Protein AF-A0A940A122-F1 (afdb_monomer_lite)

Sequence (366 aa):
YGTLDAKGAEKNFSSLGIELGDEITVEGPRSTYNGTVELVNVTVLKITKSLIKVVTENPTIGKDGGEFVVKAAYKGNGAMVSIPEEYDWINMVKMEYKAGVPTKIETNPCDTAVITFKADANTAGARTGMVTISSASGKNNSAVNVTVNQAGSIQEISCADFNAQADGDALYKVTGIVTELYTSDKQGKSFYIRDYTGKMLVYRAEGFLDVAKVGDVVTITGKHGSYKGNPQMTSGTCEVEKSITAVSLQEFMEKPDDTKTFFLISGKICQPTEEEAANNMKWDLTTYGNFVLEDAEGTRLYIYGVYIGWGTTDKKQFGKIGEVHYGDETKNVKEGDNITMIAYKTSYKGLIEGVGYYMSHRSPEE

Secondary structure (DSSP, 8-state):
--EE-TT--BT-GGGGT--TT-EEEEE--EEEETTEEEE-SEEEEEEE--SEEE-SPPPEE-TT-EEEEEEEEE-SS--EEE--GGGTTEEEEEEEEE-----SS-SSPPEEEEEEEEEPP--SS-EEEEEEEEEEETTEEEEEEEEEEE--PPEE--HHHHHTSPSSS-EEEEEEEEEEE-TT-TTS--EEEE-SS-EEEE-S-BTHHHH--TT-EEEEEEEEEEETTEEEEEEEEEEEEE--EE--HHHHHTSPP-TT--EEEEEEEEPPPHHHHHTTPPPBTTTT-EEEEE-TT--EEEEEEEESSTT----TTGGGHHHHHHS-GGGS--TT-EEEEEEEEEEETTEEEEEEEEEEEE-TT-

Foldseek 3Di:
DDEADPVLDPPPVVNVVDDPQKDWDKDADWDADPNDIDGPHIYTPDTHDAQKDWPDAFAEAELQWFKDKTKMWGDAPDKDKDFPPVQVQKAWPDKDKAADDADPVRRHGTIMIITMMTGHHAQWFKDKGKMKMKGDHDPDITIDIGIHTYGYDAAEDEQVVLQVDDFDRGKYKYKFAFQAFDVVPPVSQKTWGHFLQEIAIEDRAPCDVVAADHGFIKIKIATWDDDPNGIYGPNIHIDTPGHEAEDEPVVQLPDDADQVHKHKYKAFWAADDPVVVVVVQDDDQQFFPWTWGAHPVGDTATARGERLTHPDPGRGCQQCVCCRYPVGSVPRDDGGKIFIWIWGWDDDPNHIYTYTYGRDIGHPVD

Structure (mmCIF, N/CA/C/O backbone):
data_AF-A0A940A122-F1
#
_entry.id   AF-A0A940A122-F1
#
loop_
_atom_site.group_PDB
_atom_site.id
_atom_site.type_symbol
_atom_site.label_atom_id
_atom_site.label_alt_id
_atom_site.label_comp_id
_atom_site.label_asym_id
_atom_site.label_entity_id
_atom_site.label_seq_id
_atom_site.pdbx_PDB_ins_code
_atom_site.Cartn_x
_atom_site.Cartn_y
_atom_site.Cartn_z
_atom_site.occupancy
_atom_site.B_iso_or_equiv
_atom_site.auth_seq_id
_atom_site.auth_comp_id
_atom_site.auth_asym_id
_atom_site.auth_atom_id
_atom_site.pdbx_PDB_model_num
ATOM 1 N N . TYR A 1 1 ? 11.371 25.180 -35.948 1.00 54.88 1 TYR A N 1
ATOM 2 C CA . TYR A 1 1 ? 12.700 25.745 -35.686 1.00 54.88 1 TYR A CA 1
ATOM 3 C C . TYR A 1 1 ? 13.631 24.560 -35.585 1.00 54.88 1 TYR A C 1
ATOM 5 O O . TYR A 1 1 ? 13.384 23.701 -34.753 1.00 54.88 1 TYR A O 1
ATOM 13 N N . GLY A 1 2 ? 14.512 24.368 -36.561 1.00 72.94 2 GLY A N 1
ATOM 14 C CA . GLY A 1 2 ? 15.194 23.083 -36.731 1.00 72.94 2 GLY A CA 1
ATOM 15 C C . GLY A 1 2 ? 16.331 23.154 -37.738 1.00 72.94 2 GLY A C 1
ATOM 16 O O . GLY A 1 2 ? 16.741 24.246 -38.126 1.00 72.94 2 GLY A O 1
ATOM 17 N N . THR A 1 3 ? 16.835 21.989 -38.138 1.00 79.50 3 THR A N 1
ATOM 18 C CA . THR A 1 3 ? 17.921 21.862 -39.113 1.00 79.50 3 THR A CA 1
ATOM 19 C C . THR A 1 3 ? 17.509 22.378 -40.492 1.00 79.50 3 THR A C 1
ATOM 21 O O . THR A 1 3 ? 16.386 22.126 -40.942 1.00 79.50 3 THR A O 1
ATOM 24 N N . LEU A 1 4 ? 18.428 23.057 -41.168 1.00 85.88 4 LEU A N 1
ATOM 25 C CA . LEU A 1 4 ? 18.353 23.393 -42.583 1.00 85.88 4 LEU A CA 1
ATOM 26 C C . LEU A 1 4 ? 18.745 22.171 -43.417 1.00 85.88 4 LEU A C 1
ATOM 28 O O . LEU A 1 4 ? 19.661 21.434 -43.048 1.00 85.88 4 LEU A O 1
ATOM 32 N N . ASP A 1 5 ? 18.061 21.958 -44.540 1.00 82.06 5 ASP A N 1
ATOM 33 C CA . ASP A 1 5 ? 18.524 21.003 -45.547 1.00 82.06 5 ASP A CA 1
ATOM 34 C C . ASP A 1 5 ? 19.645 21.585 -46.426 1.00 82.06 5 ASP A C 1
ATOM 36 O O . ASP A 1 5 ? 20.022 22.752 -46.312 1.00 82.06 5 ASP A O 1
ATOM 40 N N . ALA A 1 6 ? 20.174 20.774 -47.347 1.00 78.88 6 ALA A N 1
ATOM 41 C CA . ALA A 1 6 ? 21.246 21.185 -48.257 1.00 78.88 6 ALA A CA 1
ATOM 42 C C . ALA A 1 6 ? 20.886 22.384 -49.166 1.00 78.88 6 ALA A C 1
ATOM 44 O O . ALA A 1 6 ? 21.775 22.965 -49.785 1.00 78.88 6 ALA A O 1
ATOM 45 N N . LYS A 1 7 ? 19.601 22.751 -49.275 1.00 83.94 7 LYS A N 1
ATOM 46 C CA . LYS A 1 7 ? 19.103 23.906 -50.040 1.00 83.94 7 LYS A CA 1
ATOM 47 C C . LYS A 1 7 ? 18.723 25.086 -49.138 1.00 83.94 7 LYS A C 1
ATOM 49 O O . LYS A 1 7 ? 18.196 26.077 -49.638 1.00 83.94 7 LYS A O 1
ATOM 54 N N . GLY A 1 8 ? 18.981 24.990 -47.833 1.00 81.81 8 GLY A N 1
ATOM 55 C CA . GLY A 1 8 ? 18.632 26.013 -46.852 1.00 81.81 8 GLY A CA 1
ATOM 56 C C . GLY A 1 8 ? 17.146 26.045 -46.496 1.00 81.81 8 GLY A C 1
ATOM 57 O O . GLY A 1 8 ? 16.697 27.021 -45.900 1.00 81.81 8 GLY A O 1
ATOM 58 N N . ALA A 1 9 ? 16.365 25.023 -46.860 1.00 84.69 9 ALA A N 1
ATOM 59 C CA . ALA A 1 9 ? 14.959 24.978 -46.492 1.00 84.69 9 ALA A CA 1
ATOM 60 C C . ALA A 1 9 ? 14.787 24.478 -45.052 1.00 84.69 9 ALA A C 1
ATOM 62 O O . ALA A 1 9 ? 15.448 23.544 -44.589 1.00 84.69 9 ALA A O 1
ATOM 63 N N . GLU A 1 10 ? 13.881 25.133 -44.332 1.00 87.00 10 GLU A N 1
ATOM 64 C CA . GLU A 1 10 ? 13.576 24.822 -42.941 1.00 87.00 10 GLU A CA 1
ATOM 65 C C . GLU A 1 10 ? 12.649 23.601 -42.822 1.00 87.00 10 GLU A C 1
ATOM 67 O O . GLU A 1 10 ? 11.840 23.325 -43.706 1.00 87.00 10 GLU A O 1
ATOM 72 N N . LYS A 1 11 ? 12.702 22.914 -41.670 1.00 77.38 11 LYS A N 1
ATOM 73 C CA . LYS A 1 11 ? 11.796 21.803 -41.290 1.00 77.38 11 LYS A CA 1
ATOM 74 C C . LYS A 1 11 ? 11.905 20.539 -42.165 1.00 77.38 11 LYS A C 1
ATOM 76 O O . LYS A 1 11 ? 11.034 19.679 -42.091 1.00 77.38 11 LYS A O 1
ATOM 81 N N . ASN A 1 12 ? 13.004 20.367 -42.900 1.00 79.62 12 ASN A N 1
ATOM 82 C CA . ASN A 1 12 ? 13.229 19.232 -43.804 1.00 79.62 12 ASN A CA 1
ATOM 83 C C . ASN A 1 12 ? 14.207 18.183 -43.239 1.00 79.62 12 ASN A C 1
ATOM 85 O O . ASN A 1 12 ? 15.076 17.682 -43.951 1.00 79.62 12 ASN A O 1
ATOM 89 N N . PHE A 1 13 ? 14.071 17.819 -41.961 1.00 80.12 13 PHE A N 1
ATOM 90 C CA . PHE A 1 13 ? 14.999 16.910 -41.265 1.00 80.12 13 PHE A CA 1
ATOM 91 C C . PHE A 1 13 ? 15.161 15.544 -41.961 1.00 80.12 13 PHE A C 1
ATOM 93 O O . PHE A 1 13 ? 16.267 15.021 -42.061 1.00 80.12 13 PHE A O 1
ATOM 100 N N . SER A 1 14 ? 14.078 14.988 -42.513 1.00 81.94 14 SER A N 1
ATOM 101 C CA . SER A 1 14 ? 14.098 13.703 -43.228 1.00 81.94 14 SER A CA 1
ATOM 102 C C . SER A 1 14 ? 14.989 13.706 -44.475 1.00 81.94 14 SER A C 1
ATOM 104 O O . SER A 1 14 ? 15.497 12.657 -44.861 1.00 81.94 14 SER A O 1
ATOM 106 N N . SER A 1 15 ? 15.221 14.873 -45.087 1.00 84.75 15 SER A N 1
ATOM 107 C CA . SER A 1 15 ? 16.082 14.995 -46.271 1.00 84.75 15 SER A CA 1
ATOM 108 C C . SER A 1 15 ? 17.575 14.839 -45.964 1.00 84.75 15 SER A C 1
ATOM 110 O O . SER A 1 15 ? 18.360 14.569 -46.869 1.00 84.75 15 SER A O 1
ATOM 112 N N . LEU A 1 16 ? 17.967 14.976 -44.692 1.00 85.50 16 LEU A N 1
ATOM 113 C CA . LEU A 1 16 ? 19.359 14.889 -44.248 1.00 85.50 16 LEU A CA 1
ATOM 114 C C . LEU A 1 16 ? 19.853 13.444 -44.122 1.00 85.50 16 LEU A C 1
ATOM 116 O O . LEU A 1 16 ? 21.047 13.219 -43.941 1.00 85.50 16 LEU A O 1
ATOM 120 N N . GLY A 1 17 ? 18.944 12.464 -44.188 1.00 85.81 17 GLY A N 1
ATOM 121 C CA . GLY A 1 17 ? 19.283 11.050 -44.050 1.00 85.81 17 GLY A CA 1
ATOM 122 C C . GLY A 1 17 ? 19.897 10.698 -42.693 1.00 85.81 17 GLY A C 1
ATOM 123 O O . GLY A 1 17 ? 20.611 9.704 -42.611 1.00 85.81 17 GLY A O 1
ATOM 124 N N . ILE A 1 18 ? 19.667 11.510 -41.655 1.00 86.81 18 ILE A N 1
ATOM 125 C CA . ILE A 1 18 ? 20.100 11.247 -40.277 1.00 86.81 18 ILE A CA 1
ATOM 126 C C . ILE A 1 18 ? 19.212 10.149 -39.693 1.00 86.81 18 ILE A C 1
ATOM 128 O O . ILE A 1 18 ? 17.985 10.217 -39.780 1.00 86.81 18 ILE A O 1
ATOM 132 N N . GLU A 1 19 ? 19.832 9.154 -39.074 1.00 84.75 19 GLU A N 1
ATOM 133 C CA . GLU A 1 19 ? 19.154 8.072 -38.368 1.00 84.75 19 GLU A CA 1
ATOM 134 C C . GLU A 1 19 ? 19.483 8.091 -36.871 1.00 84.75 19 GLU A C 1
ATOM 136 O O . GLU A 1 19 ? 20.462 8.694 -36.432 1.00 84.75 19 GLU A O 1
ATOM 141 N N . LEU A 1 20 ? 18.657 7.411 -36.069 1.00 79.12 20 LEU A N 1
ATOM 142 C CA . LEU A 1 20 ? 18.944 7.204 -34.649 1.00 79.12 20 LEU A CA 1
ATOM 143 C C . LEU A 1 20 ? 20.305 6.515 -34.474 1.00 79.12 20 LEU A C 1
ATOM 145 O O . LEU A 1 20 ? 20.551 5.461 -35.060 1.00 79.12 20 LEU A O 1
ATOM 149 N N . GLY A 1 21 ? 21.156 7.111 -33.637 1.00 78.06 21 GLY A N 1
ATOM 150 C CA . GLY A 1 21 ? 22.521 6.655 -33.366 1.00 78.06 21 GLY A CA 1
ATOM 151 C C . GLY A 1 21 ? 23.605 7.361 -34.187 1.00 78.06 21 GLY A C 1
ATOM 152 O O . GLY A 1 21 ? 24.779 7.196 -33.866 1.00 78.06 21 GLY A O 1
ATOM 153 N N . ASP A 1 22 ? 23.252 8.143 -35.214 1.00 87.06 22 ASP A N 1
ATOM 154 C CA . ASP A 1 22 ? 24.230 8.950 -35.951 1.00 87.06 22 ASP A CA 1
ATOM 155 C C . ASP A 1 22 ? 24.779 10.082 -35.065 1.00 87.06 22 ASP A C 1
ATOM 157 O O . ASP A 1 22 ? 24.032 10.770 -34.366 1.00 87.06 22 ASP A O 1
ATOM 161 N N . GLU A 1 23 ? 26.088 10.321 -35.134 1.00 87.38 23 GLU A N 1
ATOM 162 C CA . GLU A 1 23 ? 26.716 11.482 -34.504 1.00 87.38 23 GLU A CA 1
ATOM 163 C C . GLU A 1 23 ? 26.733 12.636 -35.506 1.00 87.38 23 GLU A C 1
ATOM 165 O O . GLU A 1 23 ? 27.294 12.518 -36.601 1.00 87.38 23 GLU A O 1
ATOM 170 N N . ILE A 1 24 ? 26.128 13.765 -35.134 1.00 89.12 24 ILE A N 1
ATOM 171 C CA . ILE A 1 24 ? 26.059 14.945 -35.994 1.00 89.12 24 ILE A CA 1
ATOM 172 C C . ILE A 1 24 ? 26.824 16.119 -35.392 1.00 89.12 24 ILE A C 1
ATOM 174 O O . ILE A 1 24 ? 26.702 16.433 -34.210 1.00 89.12 24 ILE A O 1
ATOM 178 N N . THR A 1 25 ? 27.602 16.800 -36.227 1.00 90.94 25 THR A N 1
ATOM 179 C CA . THR A 1 25 ? 28.174 18.109 -35.906 1.00 90.94 25 THR A CA 1
ATOM 180 C C . THR A 1 25 ? 27.305 19.170 -36.547 1.00 90.94 25 THR A C 1
ATOM 182 O O . THR A 1 25 ? 26.998 19.090 -37.739 1.00 90.94 25 THR A O 1
ATOM 185 N N . VAL A 1 26 ? 26.914 20.161 -35.759 1.00 91.00 26 VAL A N 1
ATOM 186 C CA . VAL A 1 26 ? 25.977 21.189 -36.184 1.00 91.00 26 VAL A CA 1
ATOM 187 C C . VAL A 1 26 ? 26.466 22.581 -35.811 1.00 91.00 26 VAL A C 1
ATOM 189 O O . VAL A 1 26 ? 27.164 22.747 -34.813 1.00 91.00 26 VAL A O 1
ATOM 192 N N . GLU A 1 27 ? 26.068 23.581 -36.588 1.00 90.81 27 GLU A N 1
ATOM 193 C CA . GLU A 1 27 ? 26.286 24.992 -36.274 1.00 90.81 27 GLU A CA 1
ATOM 194 C C . GLU A 1 27 ? 25.019 25.802 -36.537 1.00 90.81 27 GLU A C 1
ATOM 196 O O . GLU A 1 27 ? 24.221 25.480 -37.416 1.00 90.81 27 GLU A O 1
ATOM 201 N N . GLY A 1 28 ? 24.813 26.868 -35.775 1.00 90.62 28 GLY A N 1
ATOM 202 C CA . GLY A 1 28 ? 23.687 27.759 -36.004 1.00 90.62 28 GLY A CA 1
ATOM 203 C C . GLY A 1 28 ? 23.659 28.926 -35.024 1.00 90.62 28 GLY A C 1
ATOM 204 O O . GLY A 1 28 ? 24.377 28.917 -34.020 1.00 90.62 28 GLY A O 1
ATOM 205 N N . PRO A 1 29 ? 22.834 29.946 -35.299 1.00 90.69 29 PRO A N 1
ATOM 206 C CA . PRO A 1 29 ? 22.574 31.023 -34.357 1.00 90.69 29 PRO A CA 1
ATOM 207 C C . PRO A 1 29 ? 22.057 30.497 -33.012 1.00 90.69 29 PRO A C 1
ATOM 209 O O . PRO A 1 29 ? 21.098 29.725 -32.950 1.00 90.69 29 PRO A O 1
ATOM 212 N N . ARG A 1 30 ? 22.674 30.961 -31.922 1.00 91.31 30 ARG A N 1
ATOM 213 C CA . ARG A 1 30 ? 22.208 30.719 -30.553 1.00 91.31 30 ARG A CA 1
ATOM 214 C C . ARG A 1 30 ? 20.986 31.585 -30.247 1.00 91.31 30 ARG A C 1
ATOM 216 O O . ARG A 1 30 ? 21.008 32.788 -30.491 1.00 91.31 30 ARG A O 1
ATOM 223 N N . SER A 1 31 ? 19.971 30.986 -29.636 1.00 89.81 31 SER A N 1
ATOM 224 C CA . SER A 1 31 ? 18.772 31.650 -29.119 1.00 89.81 31 SER A CA 1
ATOM 225 C C . SER A 1 31 ? 18.482 31.181 -27.685 1.00 89.81 31 SER A C 1
ATOM 227 O O . SER A 1 31 ? 19.087 30.223 -27.194 1.00 89.81 31 SER A O 1
ATOM 229 N N . THR A 1 32 ? 17.574 31.877 -27.001 1.00 92.19 32 THR A N 1
ATOM 230 C CA . THR A 1 32 ? 17.068 31.494 -25.679 1.00 92.19 32 THR A CA 1
ATOM 231 C C . THR A 1 32 ? 15.549 31.617 -25.677 1.00 92.19 32 THR A C 1
ATOM 233 O O . THR A 1 32 ? 15.022 32.718 -25.834 1.00 92.19 32 THR A O 1
ATOM 236 N N . TYR A 1 33 ? 14.848 30.511 -25.437 1.00 84.50 33 TYR A N 1
ATOM 237 C CA . TYR A 1 33 ? 13.390 30.469 -25.346 1.00 84.50 33 TYR A CA 1
ATOM 238 C C . TYR A 1 33 ? 12.968 29.926 -23.979 1.00 84.50 33 TYR A C 1
ATOM 240 O O . TYR A 1 33 ? 13.385 28.841 -23.578 1.00 84.50 33 TYR A O 1
ATOM 248 N N . ASN A 1 34 ? 12.180 30.704 -23.225 1.00 88.56 34 ASN A N 1
ATOM 249 C CA . ASN A 1 34 ? 11.732 30.368 -21.863 1.00 88.56 34 ASN A CA 1
ATOM 250 C C . ASN A 1 34 ? 12.863 29.870 -20.934 1.00 88.56 34 ASN A C 1
ATOM 252 O O . ASN A 1 34 ? 12.694 28.919 -20.178 1.00 88.56 34 ASN A O 1
ATOM 256 N N . GLY A 1 35 ? 14.042 30.496 -21.017 1.00 90.75 35 GLY A N 1
ATOM 257 C CA . GLY A 1 35 ? 15.213 30.138 -20.205 1.00 90.75 35 GLY A CA 1
ATOM 258 C C . GLY A 1 35 ? 16.014 28.928 -20.702 1.00 90.75 35 GLY A C 1
ATOM 259 O O . GLY A 1 35 ? 17.084 28.662 -20.162 1.00 90.75 35 GLY A O 1
ATOM 260 N N . THR A 1 36 ? 15.561 28.233 -21.750 1.00 90.00 36 THR A N 1
ATOM 261 C CA . THR A 1 36 ? 16.309 27.143 -22.392 1.00 90.00 36 THR A CA 1
ATOM 262 C C . THR A 1 36 ? 17.148 27.689 -23.543 1.00 90.00 36 THR A C 1
ATOM 264 O O . THR A 1 36 ? 16.649 28.431 -24.388 1.00 90.00 36 THR A O 1
ATOM 267 N N . VAL A 1 37 ? 18.434 27.334 -23.572 1.00 89.50 37 VAL A N 1
ATOM 268 C CA . VAL A 1 37 ? 19.345 27.666 -24.676 1.00 89.50 37 VAL A CA 1
ATOM 269 C C . VAL A 1 37 ? 19.090 26.713 -25.838 1.00 89.50 37 VAL A C 1
ATOM 271 O O . VAL A 1 37 ? 19.095 25.500 -25.653 1.00 89.50 37 VAL A O 1
ATOM 274 N N . GLU A 1 38 ? 18.925 27.258 -27.037 1.00 90.25 38 GLU A N 1
ATOM 275 C CA . GLU A 1 38 ? 18.663 26.498 -28.261 1.00 90.25 38 GLU A CA 1
ATOM 276 C C . GLU A 1 38 ? 19.507 27.024 -29.437 1.00 90.25 38 GLU A C 1
ATOM 278 O O . GLU A 1 38 ? 20.029 28.142 -29.398 1.00 90.25 38 GLU A O 1
ATOM 283 N N . LEU A 1 39 ? 19.641 26.219 -30.495 1.00 89.12 39 LEU A N 1
ATOM 284 C CA . LEU A 1 39 ? 20.167 26.659 -31.789 1.00 89.12 39 LEU A CA 1
ATOM 285 C C . LEU A 1 39 ? 19.013 26.712 -32.799 1.00 89.12 39 LEU A C 1
ATOM 287 O O . LEU A 1 39 ? 18.242 25.757 -32.909 1.00 89.12 39 LEU A O 1
ATOM 291 N N . VAL A 1 40 ? 18.893 27.809 -33.547 1.00 88.38 40 VAL A N 1
ATOM 292 C CA . VAL A 1 40 ? 17.851 27.985 -34.577 1.00 88.38 40 VAL A CA 1
ATOM 293 C C . VAL A 1 40 ? 18.445 27.851 -35.972 1.00 88.38 40 VAL A C 1
ATOM 295 O O . VAL A 1 40 ? 19.593 28.221 -36.175 1.00 88.38 40 VAL A O 1
ATOM 298 N N . ASN A 1 41 ? 17.667 27.340 -36.933 1.00 87.56 41 ASN A N 1
ATOM 299 C CA . ASN A 1 41 ? 18.056 27.232 -38.348 1.00 87.56 41 ASN A CA 1
ATOM 300 C C . ASN A 1 41 ? 19.457 26.635 -38.530 1.00 87.56 41 ASN A C 1
ATOM 302 O O . ASN A 1 41 ? 20.369 27.245 -39.081 1.00 87.56 41 ASN A O 1
ATOM 306 N N . VAL A 1 42 ? 19.608 25.433 -37.990 1.00 89.50 42 VAL A N 1
ATOM 307 C CA . VAL A 1 42 ? 20.895 24.781 -37.777 1.00 89.50 42 VAL A CA 1
ATOM 308 C C . VAL A 1 42 ? 21.413 24.139 -39.060 1.00 89.50 42 VAL A C 1
ATOM 310 O O . VAL A 1 42 ? 20.730 23.309 -39.652 1.00 89.50 42 VAL A O 1
ATOM 313 N N . THR A 1 43 ? 22.643 24.442 -39.453 1.00 89.88 43 THR A N 1
ATOM 314 C CA . THR A 1 43 ? 23.346 23.739 -40.530 1.00 89.88 43 THR A CA 1
ATOM 315 C C . THR A 1 43 ? 23.990 22.469 -39.979 1.00 89.88 43 THR A C 1
ATOM 317 O O . THR A 1 43 ? 24.708 22.505 -38.978 1.00 89.88 43 THR A O 1
ATOM 320 N N . VAL A 1 44 ? 23.765 21.331 -40.642 1.00 89.62 44 VAL A N 1
ATOM 321 C CA . VAL A 1 44 ? 24.467 20.079 -40.328 1.00 89.62 44 VAL A CA 1
ATOM 322 C C . VAL A 1 44 ? 25.783 20.041 -41.096 1.00 89.62 44 VAL A C 1
ATOM 324 O O . VAL A 1 44 ? 25.796 19.955 -42.320 1.00 89.62 44 VAL A O 1
ATOM 327 N N . LEU A 1 45 ? 26.893 20.109 -40.365 1.00 90.00 45 LEU A N 1
ATOM 328 C CA . LEU A 1 45 ? 28.245 20.157 -40.923 1.00 90.00 45 LEU A CA 1
ATOM 329 C C . LEU A 1 45 ? 28.798 18.771 -41.240 1.00 90.00 45 LEU A C 1
ATOM 331 O O . LEU A 1 45 ? 29.537 18.589 -42.206 1.00 90.00 45 LEU A O 1
ATOM 335 N N . LYS A 1 46 ? 28.473 17.790 -40.397 1.00 90.94 46 LYS A N 1
ATOM 336 C CA . LYS A 1 46 ? 28.986 16.428 -40.512 1.00 90.94 46 LYS A CA 1
ATOM 337 C C . LYS A 1 46 ? 27.969 15.449 -39.957 1.00 90.94 46 LYS A C 1
ATOM 339 O O . LYS A 1 46 ? 27.410 15.688 -38.892 1.00 90.94 46 LYS A O 1
ATOM 344 N N . ILE A 1 47 ? 27.793 14.337 -40.662 1.00 89.81 47 ILE A N 1
ATOM 345 C CA . ILE A 1 47 ? 27.055 13.170 -40.184 1.00 89.81 47 ILE A CA 1
ATOM 346 C C . ILE A 1 47 ? 28.041 12.006 -40.167 1.00 89.81 47 ILE A C 1
ATOM 348 O O . ILE A 1 47 ? 28.548 11.595 -41.213 1.00 89.81 47 ILE A O 1
ATOM 352 N N . THR A 1 48 ? 28.331 11.486 -38.982 1.00 89.94 48 THR A N 1
ATOM 353 C CA . THR A 1 48 ? 29.066 10.236 -38.801 1.00 89.94 48 THR A CA 1
ATOM 354 C C . THR A 1 48 ? 28.040 9.135 -38.571 1.00 89.94 48 THR A C 1
ATOM 356 O O . THR A 1 48 ? 27.341 9.133 -37.559 1.00 89.94 48 THR A O 1
ATOM 359 N N . LYS A 1 49 ? 27.929 8.215 -39.535 1.00 88.44 49 LYS A N 1
ATOM 360 C CA . LYS A 1 49 ? 26.948 7.131 -39.474 1.00 88.44 49 LYS A CA 1
ATOM 361 C C . LYS A 1 49 ? 27.215 6.185 -38.311 1.00 88.44 49 LYS A C 1
ATOM 363 O O . LYS A 1 49 ? 28.360 5.770 -38.120 1.00 88.44 49 LYS A O 1
ATOM 368 N N . SER A 1 50 ? 26.151 5.805 -37.604 1.00 91.38 50 SER A N 1
ATOM 369 C CA . SER A 1 50 ? 26.243 4.789 -36.560 1.00 91.38 50 SER A CA 1
ATOM 370 C C . SER A 1 50 ? 26.766 3.475 -37.128 1.00 91.38 50 SER A C 1
ATOM 372 O O . SER A 1 50 ? 26.318 2.999 -38.175 1.00 91.38 50 SER A O 1
ATOM 374 N N . LEU A 1 51 ? 27.686 2.852 -36.401 1.00 94.75 51 LEU A N 1
ATOM 375 C CA . LEU A 1 51 ? 28.148 1.501 -36.697 1.00 94.75 51 LEU A CA 1
ATOM 376 C C . LEU A 1 51 ? 27.226 0.421 -36.136 1.00 94.75 51 LEU A C 1
ATOM 378 O O . LEU A 1 51 ? 27.445 -0.746 -36.455 1.00 94.75 51 LEU A O 1
ATOM 382 N N . ILE A 1 52 ? 26.236 0.778 -35.311 1.00 94.88 52 ILE A N 1
ATOM 383 C CA . ILE A 1 52 ? 25.332 -0.179 -34.673 1.00 94.88 52 ILE A CA 1
ATOM 384 C C . ILE A 1 52 ? 23.903 0.348 -34.542 1.00 94.88 52 ILE A C 1
ATOM 386 O O . ILE A 1 52 ? 23.665 1.525 -34.271 1.00 94.88 52 ILE A O 1
ATOM 390 N N . LYS A 1 53 ? 22.934 -0.549 -34.710 1.00 93.44 53 LYS A N 1
ATOM 391 C CA . LYS A 1 53 ? 21.509 -0.267 -34.554 1.00 93.44 53 LYS A CA 1
ATOM 392 C C . LYS A 1 53 ? 20.810 -1.483 -33.970 1.00 93.44 53 LYS A C 1
ATOM 394 O O . LYS A 1 53 ? 20.905 -2.576 -34.524 1.00 93.44 53 LYS A O 1
ATOM 399 N N . VAL A 1 54 ? 20.091 -1.303 -32.868 1.00 93.75 54 VAL A N 1
ATOM 400 C CA . VAL A 1 54 ? 19.219 -2.354 -32.328 1.00 93.75 54 VAL A CA 1
ATOM 401 C C . VAL A 1 54 ? 17.995 -2.481 -33.232 1.00 93.75 54 VAL A C 1
ATOM 403 O O . VAL A 1 54 ? 17.381 -1.484 -33.605 1.00 93.75 54 VAL A O 1
ATOM 406 N N . VAL A 1 55 ? 17.675 -3.715 -33.618 1.00 93.62 55 VAL A N 1
ATOM 407 C CA . VAL A 1 55 ? 16.563 -4.050 -34.527 1.00 93.62 55 VAL A CA 1
ATOM 408 C C . VAL A 1 55 ? 15.474 -4.877 -33.835 1.00 93.62 55 VAL A C 1
ATOM 410 O O . VAL A 1 55 ? 14.594 -5.430 -34.490 1.00 93.62 55 VAL A O 1
ATOM 413 N N . THR A 1 56 ? 15.540 -4.979 -32.508 1.00 92.06 56 THR A N 1
ATOM 414 C CA . THR A 1 56 ? 14.509 -5.558 -31.638 1.00 92.06 56 THR A CA 1
ATOM 415 C C . THR A 1 56 ? 13.887 -4.476 -30.769 1.00 92.06 56 THR A C 1
ATOM 417 O O . THR A 1 56 ? 14.564 -3.525 -30.388 1.00 92.06 56 THR A O 1
ATOM 420 N N . GLU A 1 57 ? 12.615 -4.635 -30.418 1.00 93.75 57 GLU A N 1
ATOM 421 C CA . GLU A 1 57 ? 11.989 -3.797 -29.395 1.00 93.75 57 GLU A CA 1
ATOM 422 C C . GLU A 1 57 ? 12.623 -4.037 -28.017 1.00 93.75 57 GLU A C 1
ATOM 424 O O . GLU A 1 57 ? 13.276 -5.059 -27.781 1.00 93.75 57 GLU A O 1
ATOM 429 N N . ASN A 1 58 ? 12.424 -3.083 -27.107 1.00 94.56 58 ASN A N 1
ATOM 430 C CA . ASN A 1 58 ? 12.864 -3.214 -25.723 1.00 94.56 58 ASN A CA 1
ATOM 431 C C . ASN A 1 58 ? 12.177 -4.426 -25.062 1.00 94.56 58 ASN A C 1
ATOM 433 O O . ASN A 1 58 ? 10.944 -4.500 -25.065 1.00 94.56 58 ASN A O 1
ATOM 437 N N . PRO A 1 59 ? 12.935 -5.382 -24.495 1.00 96.31 59 PRO A N 1
ATOM 438 C CA . PRO A 1 59 ? 12.359 -6.585 -23.909 1.00 96.31 59 PRO A CA 1
ATOM 439 C C . PRO A 1 59 ? 11.521 -6.278 -22.662 1.00 96.31 59 PRO A C 1
ATOM 441 O O . PRO A 1 59 ? 11.885 -5.447 -21.827 1.00 96.31 59 PRO A O 1
ATOM 444 N N . THR A 1 60 ? 10.410 -7.007 -22.529 1.00 96.19 60 THR A N 1
ATOM 445 C CA . THR A 1 60 ? 9.569 -7.054 -21.326 1.00 96.19 60 THR A CA 1
ATOM 446 C C . THR A 1 60 ? 9.532 -8.487 -20.809 1.00 96.19 60 THR A C 1
ATOM 448 O O . THR A 1 60 ? 9.140 -9.398 -21.537 1.00 96.19 60 THR A O 1
ATOM 451 N N . ILE A 1 61 ? 9.966 -8.689 -19.569 1.00 96.31 61 ILE A N 1
ATOM 452 C CA . ILE A 1 61 ? 10.194 -10.003 -18.964 1.00 96.31 61 ILE A CA 1
ATOM 453 C C . ILE A 1 61 ? 9.217 -10.201 -17.802 1.00 96.31 61 ILE A C 1
ATOM 455 O O . ILE A 1 61 ? 8.936 -9.273 -17.041 1.00 96.31 61 ILE A O 1
ATOM 459 N N . GLY A 1 62 ? 8.692 -11.417 -17.654 1.00 93.75 62 GLY A N 1
ATOM 460 C CA . GLY A 1 62 ? 7.867 -11.781 -16.504 1.00 93.75 62 GLY A CA 1
ATOM 461 C C . GLY A 1 62 ? 8.657 -11.807 -15.189 1.00 93.75 62 GLY A C 1
ATOM 462 O O . GLY A 1 62 ? 9.890 -11.852 -15.176 1.00 93.75 62 GLY A O 1
ATOM 463 N N . LYS A 1 63 ? 7.933 -11.840 -14.064 1.00 92.75 63 LYS A N 1
ATOM 464 C CA . LYS A 1 63 ? 8.537 -11.900 -12.722 1.00 92.75 63 LYS A CA 1
ATOM 465 C C . LYS A 1 63 ? 9.437 -13.118 -12.517 1.00 92.75 63 LYS A C 1
ATOM 467 O O . LYS A 1 63 ? 10.394 -13.049 -11.763 1.00 92.75 63 LYS A O 1
ATOM 472 N N . ASP A 1 64 ? 9.173 -14.222 -13.210 1.00 95.06 64 ASP A N 1
ATOM 473 C CA . ASP A 1 64 ? 9.959 -15.452 -13.061 1.00 95.06 64 ASP A CA 1
ATOM 474 C C . ASP A 1 64 ? 11.313 -15.377 -13.797 1.00 95.06 64 ASP A C 1
ATOM 476 O O . ASP A 1 64 ? 12.137 -16.282 -13.680 1.00 95.06 64 ASP A O 1
ATOM 480 N N . GLY A 1 65 ? 11.571 -14.280 -14.521 1.00 96.00 65 GLY A N 1
ATOM 481 C CA . GLY A 1 65 ? 12.784 -14.095 -15.308 1.00 96.00 65 GLY A CA 1
ATOM 482 C C . GLY A 1 65 ? 12.792 -14.969 -16.559 1.00 96.00 65 GLY A C 1
ATOM 483 O O . GLY A 1 65 ? 11.744 -15.291 -17.122 1.00 96.00 65 GLY A O 1
ATOM 484 N N . GLY A 1 66 ? 13.991 -15.329 -17.008 1.00 97.75 66 GLY A N 1
ATOM 485 C CA . GLY A 1 66 ? 14.203 -16.190 -18.169 1.00 97.75 66 GLY A CA 1
ATOM 486 C C . GLY A 1 66 ? 15.086 -15.563 -19.241 1.00 97.75 66 GLY A C 1
ATOM 487 O O . GLY A 1 66 ? 15.620 -14.462 -19.084 1.00 97.75 66 GLY A O 1
ATOM 488 N N . GLU A 1 67 ? 15.273 -16.306 -20.328 1.00 98.12 67 GLU A N 1
ATOM 489 C CA . GLU A 1 67 ? 16.078 -15.856 -21.460 1.00 98.12 67 GLU A CA 1
ATOM 490 C C . GLU A 1 67 ? 15.307 -14.893 -22.366 1.00 98.12 67 GLU A C 1
ATOM 492 O O . GLU A 1 67 ? 14.115 -15.066 -22.626 1.00 98.12 67 GLU A O 1
ATOM 497 N N . PHE A 1 68 ? 16.011 -13.896 -22.893 1.00 98.06 68 PHE A N 1
ATOM 498 C CA . PHE A 1 68 ? 15.501 -12.971 -23.899 1.00 98.06 68 PHE A CA 1
ATOM 499 C C . PHE A 1 68 ? 16.579 -12.654 -24.936 1.00 98.06 68 PHE A C 1
ATOM 501 O O . PHE A 1 68 ? 17.777 -12.775 -24.676 1.00 98.06 68 PHE A O 1
ATOM 508 N N . VAL A 1 69 ? 16.159 -12.261 -26.140 1.00 97.94 69 VAL A N 1
ATOM 509 C CA . VAL A 1 69 ? 17.066 -12.053 -27.277 1.00 97.94 69 VAL A CA 1
ATOM 510 C C . VAL A 1 69 ? 17.000 -10.614 -27.760 1.00 97.94 69 VAL A C 1
ATOM 512 O O . VAL A 1 69 ? 15.927 -10.109 -28.082 1.00 97.94 69 VAL A O 1
ATOM 515 N N . VAL A 1 70 ? 18.169 -9.995 -27.900 1.00 98.06 70 VAL A N 1
ATOM 516 C CA . VAL A 1 70 ? 18.346 -8.692 -28.545 1.00 98.06 70 VAL A CA 1
ATOM 517 C C . VAL A 1 70 ? 19.107 -8.893 -29.849 1.00 98.06 70 VAL A C 1
ATOM 519 O O . VAL A 1 70 ? 20.087 -9.639 -29.900 1.00 98.06 70 VAL A O 1
ATOM 522 N N . LYS A 1 71 ? 18.668 -8.227 -30.919 1.00 97.56 71 LYS A N 1
ATOM 523 C CA . LYS A 1 71 ? 19.381 -8.240 -32.203 1.00 97.56 71 LYS A CA 1
ATOM 524 C C . LYS A 1 71 ? 19.900 -6.849 -32.513 1.00 97.56 71 LYS A C 1
ATOM 526 O O . LYS A 1 71 ? 19.145 -5.880 -32.458 1.00 97.56 71 LYS A O 1
ATOM 531 N N . ALA A 1 72 ? 21.167 -6.768 -32.894 1.00 96.38 72 ALA A N 1
ATOM 532 C CA . ALA A 1 72 ? 21.795 -5.530 -33.324 1.00 96.38 72 ALA A CA 1
ATOM 533 C C . ALA A 1 72 ? 22.427 -5.714 -34.705 1.00 96.38 72 ALA A C 1
ATOM 535 O O . ALA A 1 72 ? 23.253 -6.603 -34.903 1.00 96.38 72 ALA A O 1
ATOM 536 N N . ALA A 1 73 ? 22.032 -4.873 -35.656 1.00 95.50 73 ALA A N 1
ATOM 537 C CA . ALA A 1 73 ? 22.703 -4.749 -36.940 1.00 95.50 73 ALA A CA 1
ATOM 538 C C . ALA A 1 73 ? 23.960 -3.889 -36.762 1.00 95.50 73 ALA A C 1
ATOM 540 O O . ALA A 1 73 ? 23.884 -2.835 -36.128 1.00 95.50 73 ALA A O 1
ATOM 541 N N . TYR A 1 74 ? 25.098 -4.311 -37.313 1.00 95.31 74 TYR A N 1
ATOM 542 C CA . TYR A 1 74 ? 26.355 -3.575 -37.195 1.00 95.31 74 TYR A CA 1
ATOM 543 C C . TYR A 1 74 ? 27.176 -3.570 -38.494 1.00 95.31 74 TYR A C 1
ATOM 545 O O . TYR A 1 74 ? 27.042 -4.453 -39.341 1.00 95.31 74 TYR A O 1
ATOM 553 N N . LYS A 1 75 ? 28.031 -2.548 -38.650 1.00 92.94 75 LYS A N 1
ATOM 554 C CA . LYS A 1 75 ? 29.010 -2.407 -39.753 1.00 92.94 75 LYS A CA 1
ATOM 555 C C . LYS A 1 75 ? 30.466 -2.310 -39.279 1.00 92.94 75 LYS A C 1
ATOM 557 O O . LYS A 1 75 ? 31.366 -2.147 -40.101 1.00 92.94 75 LYS A O 1
ATOM 562 N N . GLY A 1 76 ? 30.705 -2.345 -37.966 1.00 91.94 76 GLY A N 1
ATOM 563 C CA . GLY A 1 76 ? 32.052 -2.418 -37.402 1.00 91.94 76 GLY A CA 1
ATOM 564 C C . GLY A 1 76 ? 32.606 -3.842 -37.323 1.00 91.94 76 GLY A C 1
ATOM 565 O O . GLY A 1 76 ? 32.036 -4.787 -37.860 1.00 91.94 76 GLY A O 1
ATOM 566 N N . ASN A 1 77 ? 33.722 -4.004 -36.617 1.00 92.88 77 ASN A N 1
ATOM 567 C CA . ASN A 1 77 ? 34.417 -5.276 -36.420 1.00 92.88 77 ASN A CA 1
ATOM 568 C C . ASN A 1 77 ? 33.783 -6.083 -35.271 1.00 92.88 77 ASN A C 1
ATOM 570 O O . ASN A 1 77 ? 34.439 -6.374 -34.272 1.00 92.88 77 ASN A O 1
ATOM 574 N N . GLY A 1 78 ? 32.495 -6.407 -35.399 1.00 93.50 78 GLY A N 1
ATOM 575 C CA . GLY A 1 78 ? 31.717 -7.127 -34.386 1.00 93.50 78 GLY A CA 1
ATOM 576 C C . GLY A 1 78 ? 30.921 -6.216 -33.449 1.00 93.50 78 GLY A C 1
ATOM 577 O O . GLY A 1 78 ? 30.830 -5.000 -33.654 1.00 93.50 78 GLY A O 1
ATOM 578 N N . ALA A 1 79 ? 30.336 -6.829 -32.419 1.00 95.94 79 ALA A N 1
ATOM 579 C CA . ALA A 1 79 ? 29.561 -6.155 -31.386 1.00 95.94 79 ALA A CA 1
ATOM 580 C C . ALA A 1 79 ? 30.137 -6.459 -29.996 1.00 95.94 79 ALA A C 1
ATOM 582 O O . ALA A 1 79 ? 30.614 -7.561 -29.733 1.00 95.94 79 ALA A O 1
ATOM 583 N N . MET A 1 80 ? 30.078 -5.482 -29.096 1.00 96.31 80 MET A N 1
ATOM 584 C CA . MET A 1 80 ? 30.437 -5.645 -27.690 1.00 96.31 80 MET A CA 1
ATOM 585 C C . MET A 1 80 ? 29.238 -5.316 -26.814 1.00 96.31 80 MET A C 1
ATOM 587 O O . MET A 1 80 ? 28.444 -4.439 -27.144 1.00 96.31 80 MET A O 1
ATOM 591 N N . VAL A 1 81 ? 29.115 -6.032 -25.702 1.00 97.69 81 VAL A N 1
ATOM 592 C CA . VAL A 1 81 ? 28.057 -5.842 -24.710 1.00 97.69 81 VAL A CA 1
ATOM 593 C C . VAL A 1 81 ? 28.691 -5.322 -23.432 1.00 97.69 81 VAL A C 1
ATOM 595 O O . VAL A 1 81 ? 29.705 -5.852 -22.984 1.00 97.69 81 VAL A O 1
ATOM 598 N N . SER A 1 82 ? 28.072 -4.301 -22.854 1.00 97.25 82 SER A N 1
ATOM 599 C CA . SER A 1 82 ? 28.388 -3.783 -21.530 1.00 97.25 82 SER A CA 1
ATOM 600 C C . SER A 1 82 ? 27.108 -3.739 -20.705 1.00 97.25 82 SER A C 1
ATOM 602 O O . SER A 1 82 ? 26.093 -3.208 -21.163 1.00 97.25 82 SER A O 1
ATOM 604 N N . ILE A 1 83 ? 27.156 -4.310 -19.506 1.00 97.50 83 ILE A N 1
ATOM 605 C CA . ILE A 1 83 ? 26.064 -4.292 -18.533 1.00 97.50 83 ILE A CA 1
ATOM 606 C C . ILE A 1 83 ? 26.618 -3.573 -17.299 1.00 97.50 83 ILE A C 1
ATOM 608 O O . ILE A 1 83 ? 27.586 -4.068 -16.719 1.00 97.50 83 ILE A O 1
ATOM 612 N N . PRO A 1 84 ? 26.087 -2.393 -16.946 1.00 96.38 84 PRO A N 1
ATOM 613 C CA . PRO A 1 84 ? 26.435 -1.719 -15.698 1.00 96.38 84 PRO A CA 1
ATOM 614 C C . PRO A 1 84 ? 26.229 -2.622 -14.469 1.00 96.38 84 PRO A C 1
ATOM 616 O O . PRO A 1 84 ? 25.308 -3.440 -14.455 1.00 96.38 84 PRO A O 1
ATOM 619 N N . GLU A 1 85 ? 27.087 -2.487 -13.451 1.00 94.69 85 GLU A N 1
ATOM 620 C CA . GLU A 1 85 ? 27.090 -3.361 -12.262 1.00 94.69 85 GLU A CA 1
ATOM 621 C C . GLU A 1 85 ? 25.763 -3.316 -11.489 1.00 94.69 85 GLU A C 1
ATOM 623 O O . GLU A 1 85 ? 25.369 -4.310 -10.886 1.00 94.69 85 GLU A O 1
ATOM 628 N N . GLU A 1 86 ? 25.028 -2.202 -11.548 1.00 94.81 86 GLU A N 1
ATOM 629 C CA . GLU A 1 86 ? 23.711 -2.057 -10.921 1.00 94.81 86 GLU A CA 1
ATOM 630 C C . GLU A 1 86 ? 22.604 -2.919 -11.562 1.00 94.81 86 GLU A C 1
ATOM 632 O O . GLU A 1 86 ? 21.507 -3.030 -11.009 1.00 94.81 86 GLU A O 1
ATOM 637 N N . TYR A 1 87 ? 22.867 -3.530 -12.723 1.00 96.50 87 TYR A N 1
ATOM 638 C CA . TYR A 1 87 ? 21.953 -4.445 -13.414 1.00 96.50 87 TYR A CA 1
ATOM 639 C C . TYR A 1 87 ? 22.470 -5.890 -13.394 1.00 96.50 87 TYR A C 1
ATOM 641 O O . TYR A 1 87 ? 22.313 -6.620 -14.373 1.00 96.50 87 TYR A O 1
ATOM 649 N N . ASP A 1 88 ? 23.061 -6.306 -12.270 1.00 96.12 88 ASP A N 1
ATOM 650 C CA . ASP A 1 88 ? 23.579 -7.659 -12.000 1.00 96.12 88 ASP A CA 1
ATOM 651 C C . ASP A 1 88 ? 22.572 -8.802 -12.249 1.00 96.12 88 ASP A C 1
ATOM 653 O O . ASP A 1 88 ? 22.952 -9.934 -12.553 1.00 96.12 88 ASP A O 1
ATOM 657 N N . TRP A 1 89 ? 21.277 -8.491 -12.198 1.00 97.00 89 TRP A N 1
ATOM 658 C CA . TRP A 1 89 ? 20.179 -9.394 -12.532 1.00 97.00 89 TRP A CA 1
ATOM 659 C C . TRP A 1 89 ? 20.030 -9.688 -14.032 1.00 97.00 89 TRP A C 1
ATOM 661 O O . TRP A 1 89 ? 19.218 -10.541 -14.397 1.00 97.00 89 TRP A O 1
ATOM 671 N N . ILE A 1 90 ? 20.774 -8.999 -14.906 1.00 98.44 90 ILE A N 1
ATOM 672 C CA . ILE A 1 90 ? 20.851 -9.260 -16.348 1.00 98.44 90 ILE A CA 1
ATOM 673 C C . ILE A 1 90 ? 22.228 -9.833 -16.677 1.00 98.44 90 ILE A C 1
ATOM 675 O O . ILE A 1 90 ? 23.254 -9.195 -16.473 1.00 98.44 90 ILE A O 1
ATOM 679 N N . ASN A 1 91 ? 22.252 -11.010 -17.298 1.00 97.56 91 ASN A N 1
ATOM 680 C CA . ASN A 1 91 ? 23.486 -11.694 -17.667 1.00 97.56 91 ASN A CA 1
ATOM 681 C C . ASN A 1 91 ? 23.495 -12.036 -19.157 1.00 97.56 91 ASN A C 1
ATOM 683 O O . ASN A 1 91 ? 22.504 -12.530 -19.695 1.00 97.56 91 ASN A O 1
ATOM 687 N N . MET A 1 92 ? 24.616 -11.804 -19.846 1.00 97.56 92 MET A N 1
ATOM 688 C CA . MET A 1 92 ? 24.780 -12.276 -21.224 1.00 97.56 92 MET A CA 1
ATOM 689 C C . MET A 1 92 ? 25.070 -13.780 -21.217 1.00 97.56 92 MET A C 1
ATOM 691 O O . MET A 1 92 ? 26.055 -14.225 -20.636 1.00 97.56 92 MET A O 1
ATOM 695 N N . VAL A 1 93 ? 24.231 -14.559 -21.899 1.00 98.00 93 VAL A N 1
ATOM 696 C CA . VAL A 1 93 ? 24.388 -16.015 -22.030 1.00 98.00 93 VAL A CA 1
ATOM 697 C C . VAL A 1 93 ? 25.290 -16.346 -23.211 1.00 98.00 93 VAL A C 1
ATOM 699 O O . VAL A 1 93 ? 26.255 -17.095 -23.079 1.00 98.00 93 VAL A O 1
ATOM 702 N N . LYS A 1 94 ? 24.974 -15.795 -24.388 1.00 97.69 94 LYS A N 1
ATOM 703 C CA . LYS A 1 94 ? 25.744 -16.025 -25.617 1.00 97.69 94 LYS A CA 1
ATOM 704 C C . LYS A 1 94 ? 25.533 -14.920 -26.645 1.00 97.69 94 LYS A C 1
ATOM 706 O O . LYS A 1 94 ? 24.527 -14.212 -26.621 1.00 97.69 94 LYS A O 1
ATOM 711 N N . MET A 1 95 ? 26.458 -14.836 -27.597 1.00 97.88 95 MET A N 1
ATOM 712 C CA . MET A 1 95 ? 26.376 -13.952 -28.756 1.00 97.88 95 MET A CA 1
ATOM 713 C C . MET A 1 95 ? 26.730 -14.725 -30.027 1.00 97.88 95 MET A C 1
ATOM 715 O O . MET A 1 95 ? 27.762 -15.388 -30.091 1.00 97.88 95 MET A O 1
ATOM 719 N N . GLU A 1 96 ? 25.867 -14.631 -31.035 1.00 97.62 96 GLU A N 1
ATOM 720 C CA . GLU A 1 96 ? 26.021 -15.290 -32.331 1.00 97.62 96 GLU A CA 1
ATOM 721 C C . GLU A 1 96 ? 26.029 -14.249 -33.451 1.00 97.62 96 GLU A C 1
ATOM 723 O O . GLU A 1 96 ? 25.235 -13.309 -33.445 1.00 97.62 96 GLU A O 1
ATOM 728 N N . TYR A 1 97 ? 26.900 -14.435 -34.438 1.00 96.75 97 TYR A N 1
ATOM 729 C CA . TYR A 1 97 ? 27.046 -13.517 -35.563 1.00 96.75 97 TYR A CA 1
ATOM 730 C C . TYR A 1 97 ? 26.438 -14.103 -36.831 1.00 96.75 97 TYR A C 1
ATOM 732 O O . TYR A 1 97 ? 26.672 -15.263 -37.174 1.00 96.75 97 TYR A O 1
ATOM 740 N N . LYS A 1 98 ? 25.662 -13.288 -37.543 1.00 95.81 98 LYS A N 1
ATOM 741 C CA . LYS A 1 98 ? 25.093 -13.620 -38.849 1.00 95.81 98 LYS A CA 1
ATOM 742 C C . LYS A 1 98 ? 25.593 -12.619 -39.872 1.00 95.81 98 LYS A C 1
ATOM 744 O O . LYS A 1 98 ? 25.290 -11.433 -39.758 1.00 95.81 98 LYS A O 1
ATOM 749 N N . ALA A 1 99 ? 26.332 -13.119 -40.856 1.00 94.00 99 ALA A N 1
ATOM 750 C CA . ALA A 1 99 ? 26.816 -12.298 -41.951 1.00 94.00 99 ALA A CA 1
ATOM 751 C C . ALA A 1 99 ? 25.640 -11.759 -42.774 1.00 94.00 99 ALA A C 1
ATOM 753 O O . ALA A 1 99 ? 24.705 -12.504 -43.095 1.00 94.00 99 ALA A O 1
ATOM 754 N N . GLY A 1 100 ? 25.698 -10.481 -43.132 1.00 90.19 100 GLY A N 1
ATOM 755 C CA . GLY A 1 100 ? 24.814 -9.923 -44.145 1.00 90.19 100 GLY A CA 1
ATOM 756 C C . GLY A 1 100 ? 25.099 -10.578 -45.499 1.00 90.19 100 GLY A C 1
ATOM 757 O O . GLY A 1 100 ? 26.249 -10.848 -45.842 1.00 90.19 100 GLY A O 1
ATOM 758 N N . VAL A 1 101 ? 24.058 -10.854 -46.286 1.00 90.44 101 VAL A N 1
ATOM 759 C CA . VAL A 1 101 ? 24.209 -11.475 -47.612 1.00 90.44 101 VAL A CA 1
ATOM 760 C C . VAL A 1 101 ? 24.157 -10.387 -48.685 1.00 90.44 101 VAL A C 1
ATOM 762 O O . VAL A 1 101 ? 23.097 -9.782 -48.858 1.00 90.44 101 VAL A O 1
ATOM 765 N N . PRO A 1 102 ? 25.260 -10.113 -49.410 1.00 90.38 102 PRO A N 1
ATOM 766 C CA . PRO A 1 102 ? 25.263 -9.100 -50.456 1.00 90.38 102 PRO A CA 1
ATOM 767 C C . PRO A 1 102 ? 24.240 -9.398 -51.552 1.00 90.38 102 PRO A C 1
ATOM 769 O O . PRO A 1 102 ? 24.077 -10.537 -51.994 1.00 90.38 102 PRO A O 1
ATOM 772 N N . THR A 1 103 ? 23.587 -8.353 -52.046 1.00 89.56 103 THR A N 1
ATOM 773 C CA . THR A 1 103 ? 22.684 -8.411 -53.198 1.00 89.56 103 THR A CA 1
ATOM 774 C C . THR A 1 103 ? 23.151 -7.449 -54.288 1.00 89.56 103 THR A C 1
ATOM 776 O O . THR A 1 103 ? 24.066 -6.651 -54.094 1.00 89.56 103 THR A O 1
ATOM 779 N N . LYS A 1 104 ? 22.499 -7.484 -55.458 1.00 85.62 104 LYS A N 1
ATOM 780 C CA . LYS A 1 104 ? 22.762 -6.512 -56.536 1.00 85.62 104 LYS A CA 1
ATOM 781 C C . LYS A 1 104 ? 22.402 -5.068 -56.151 1.00 85.62 104 LYS A C 1
ATOM 783 O O . LYS A 1 104 ? 22.870 -4.150 -56.812 1.00 85.62 104 LYS A O 1
ATOM 788 N N . ILE A 1 105 ? 21.554 -4.882 -55.136 1.00 82.19 105 ILE A N 1
ATOM 789 C CA . ILE A 1 105 ? 21.070 -3.572 -54.673 1.00 82.19 105 ILE A CA 1
ATOM 790 C C . ILE A 1 105 ? 21.859 -3.115 -53.437 1.00 82.19 105 ILE A C 1
ATOM 792 O O . ILE A 1 105 ? 22.198 -1.942 -53.325 1.00 82.19 105 ILE A O 1
ATOM 796 N N . GLU A 1 106 ? 22.204 -4.042 -52.541 1.00 82.25 106 GLU A N 1
ATOM 797 C CA . GLU A 1 106 ? 22.985 -3.785 -51.330 1.00 82.25 106 GLU A CA 1
ATOM 798 C C . GLU A 1 106 ? 24.235 -4.669 -51.321 1.00 82.25 106 GLU A C 1
ATOM 800 O O . GLU A 1 106 ? 24.208 -5.826 -50.908 1.00 82.25 106 GLU A O 1
ATOM 805 N N . THR A 1 107 ? 25.349 -4.126 -51.810 1.00 81.88 107 THR A N 1
ATOM 806 C CA . THR A 1 107 ? 26.610 -4.869 -51.958 1.00 81.88 107 THR A CA 1
ATOM 807 C C . THR A 1 107 ? 27.401 -5.000 -50.655 1.00 81.88 107 THR A C 1
ATOM 809 O O . THR A 1 107 ? 28.330 -5.798 -50.594 1.00 81.88 107 THR A O 1
ATOM 812 N N . ASN A 1 108 ? 27.058 -4.216 -49.628 1.00 82.25 108 ASN A N 1
ATOM 813 C CA . ASN A 1 108 ? 27.686 -4.246 -48.305 1.00 82.25 108 ASN A CA 1
ATOM 814 C C . ASN A 1 108 ? 26.621 -4.122 -47.192 1.00 82.25 108 ASN A C 1
ATOM 816 O O . ASN A 1 108 ? 26.472 -3.039 -46.599 1.00 82.25 108 ASN A O 1
ATOM 820 N N . PRO A 1 109 ? 25.828 -5.187 -46.976 1.00 88.94 109 PRO A N 1
ATOM 821 C CA . PRO A 1 109 ? 24.804 -5.217 -45.938 1.00 88.94 109 PRO A CA 1
ATOM 822 C C . PRO A 1 109 ? 25.418 -5.219 -44.538 1.00 88.94 109 PRO A C 1
ATOM 824 O O . PRO A 1 109 ? 26.576 -5.585 -44.352 1.00 88.94 109 PRO A O 1
ATOM 827 N N . CYS A 1 110 ? 24.633 -4.813 -43.541 1.00 90.19 110 CYS A N 1
ATOM 828 C CA . CYS A 1 110 ? 25.028 -4.974 -42.143 1.00 90.19 110 CYS A CA 1
ATOM 829 C C . CYS A 1 110 ? 25.088 -6.459 -41.764 1.00 90.19 110 CYS A C 1
ATOM 831 O O . CYS A 1 110 ? 24.198 -7.234 -42.127 1.00 90.19 110 CYS A O 1
ATOM 833 N N . ASP A 1 111 ? 26.060 -6.817 -40.934 1.00 95.75 111 ASP A N 1
ATOM 834 C CA . ASP A 1 111 ? 26.010 -8.062 -40.176 1.00 95.75 111 ASP A CA 1
ATOM 835 C C . ASP A 1 111 ? 25.037 -7.912 -39.000 1.00 95.75 111 ASP A C 1
ATOM 837 O O . ASP A 1 111 ? 24.653 -6.805 -38.613 1.00 95.75 111 ASP A O 1
ATOM 841 N N . THR A 1 112 ? 24.612 -9.029 -38.414 1.00 96.94 112 THR A N 1
ATOM 842 C CA . THR A 1 112 ? 23.723 -9.044 -37.247 1.00 96.94 112 THR A CA 1
ATOM 843 C C . THR A 1 112 ? 24.350 -9.810 -36.093 1.00 96.94 112 THR A C 1
ATOM 845 O O . THR A 1 112 ? 24.677 -10.988 -36.231 1.00 96.94 112 THR A O 1
ATOM 848 N N . ALA A 1 113 ? 24.444 -9.169 -34.931 1.00 97.81 113 ALA A N 1
ATOM 849 C CA . ALA A 1 113 ? 24.686 -9.832 -33.658 1.00 97.81 113 ALA A CA 1
ATOM 850 C C . ALA A 1 113 ? 23.340 -10.260 -33.055 1.00 97.81 113 ALA A C 1
ATOM 852 O O . ALA A 1 113 ? 22.432 -9.443 -32.891 1.00 97.81 113 ALA A O 1
ATOM 853 N N . VAL A 1 114 ? 23.205 -11.546 -32.741 1.00 98.12 114 VAL A N 1
ATOM 854 C CA . VAL A 1 114 ? 22.072 -12.133 -32.019 1.00 98.12 114 VAL A CA 1
ATOM 855 C C . VAL A 1 114 ? 22.552 -12.455 -30.612 1.00 98.12 114 VAL A C 1
ATOM 857 O O . VAL A 1 114 ? 23.355 -13.365 -30.416 1.00 98.12 114 VAL A O 1
ATOM 860 N N . ILE A 1 115 ? 22.091 -11.678 -29.639 1.00 98.38 115 ILE A N 1
ATOM 861 C CA . ILE A 1 115 ? 22.598 -11.709 -28.270 1.00 98.38 115 ILE A CA 1
ATOM 862 C C . ILE A 1 115 ? 21.507 -12.284 -27.380 1.00 98.38 115 ILE A C 1
ATOM 864 O O . ILE A 1 115 ? 20.401 -11.748 -27.324 1.00 98.38 115 ILE A O 1
ATOM 868 N N . THR A 1 116 ? 21.807 -13.395 -26.715 1.00 98.44 116 THR A N 1
ATOM 869 C CA . THR A 1 116 ? 20.915 -14.011 -25.729 1.00 98.44 116 THR A CA 1
ATOM 870 C C . THR A 1 116 ? 21.341 -13.556 -24.347 1.00 98.44 116 THR A C 1
ATOM 872 O O . THR A 1 116 ? 22.490 -13.756 -23.949 1.00 98.44 116 THR A O 1
ATOM 875 N N . PHE A 1 117 ? 20.407 -12.957 -23.627 1.00 98.62 117 PHE A N 1
ATOM 876 C CA . PHE A 1 117 ? 20.536 -12.581 -22.231 1.00 98.62 117 PHE A CA 1
ATOM 877 C C . PHE A 1 117 ? 19.644 -13.469 -21.375 1.00 98.62 117 PHE A C 1
ATOM 879 O O . PHE A 1 117 ? 18.707 -14.088 -21.876 1.00 98.62 117 PHE A O 1
ATOM 886 N N . LYS A 1 118 ? 19.905 -13.480 -20.075 1.00 98.31 118 LYS A N 1
ATOM 887 C CA . LYS A 1 118 ? 19.039 -14.052 -19.055 1.00 98.31 118 LYS A CA 1
ATOM 888 C C . LYS A 1 118 ? 18.792 -13.003 -17.984 1.00 98.31 118 LYS A C 1
ATOM 890 O O . LYS A 1 118 ? 19.744 -12.395 -17.501 1.00 98.31 118 LYS A O 1
ATOM 895 N N . ALA A 1 119 ? 17.528 -12.818 -17.626 1.00 98.25 119 ALA A N 1
ATOM 896 C CA . ALA A 1 119 ? 17.143 -12.090 -16.428 1.00 98.25 119 ALA A CA 1
ATOM 897 C C . ALA A 1 119 ? 16.842 -13.075 -15.297 1.00 98.25 119 ALA A C 1
ATOM 899 O O . ALA A 1 119 ? 16.143 -14.073 -15.508 1.00 98.25 119 ALA A O 1
ATOM 900 N N . ASP A 1 120 ? 17.336 -12.784 -14.100 1.00 97.62 120 ASP A N 1
ATOM 901 C CA . ASP A 1 120 ? 16.977 -13.533 -12.897 1.00 97.62 120 ASP A CA 1
ATOM 902 C C . ASP A 1 120 ? 15.537 -13.242 -12.470 1.00 97.62 120 ASP A C 1
ATOM 904 O O . ASP A 1 120 ? 14.967 -12.208 -12.825 1.00 97.62 120 ASP A O 1
ATOM 908 N N . ALA A 1 121 ? 14.932 -14.145 -11.696 1.00 95.69 121 ALA A N 1
ATOM 909 C CA . ALA A 1 121 ? 13.603 -13.922 -11.135 1.00 95.69 121 ALA A CA 1
ATOM 910 C C . ALA A 1 121 ? 13.573 -12.648 -10.269 1.00 95.69 121 ALA A C 1
ATOM 912 O O . ALA A 1 121 ? 14.544 -12.307 -9.591 1.00 95.69 121 ALA A O 1
ATOM 913 N N . ASN A 1 122 ? 12.445 -11.946 -10.290 1.00 92.00 122 ASN A N 1
ATOM 914 C CA . ASN A 1 122 ? 12.211 -10.719 -9.549 1.00 92.00 122 ASN A CA 1
ATOM 915 C C . ASN A 1 122 ? 11.135 -10.943 -8.484 1.00 92.00 122 ASN A C 1
ATOM 917 O O . ASN A 1 122 ? 9.939 -10.969 -8.775 1.00 92.00 122 ASN A O 1
ATOM 921 N N . THR A 1 123 ? 11.572 -11.106 -7.237 1.00 84.56 123 THR A N 1
ATOM 922 C CA . THR A 1 123 ? 10.681 -11.232 -6.076 1.00 84.56 123 THR A CA 1
ATOM 923 C C . THR A 1 123 ? 10.254 -9.883 -5.504 1.00 84.56 123 THR A C 1
ATOM 925 O O . THR A 1 123 ? 9.372 -9.849 -4.651 1.00 84.56 123 THR A O 1
ATOM 928 N N . ALA A 1 124 ? 10.880 -8.792 -5.945 1.00 82.56 124 ALA A N 1
ATOM 929 C CA . ALA A 1 124 ? 10.560 -7.433 -5.540 1.00 82.56 124 ALA A CA 1
ATOM 930 C C . ALA A 1 124 ? 9.568 -6.798 -6.530 1.00 82.56 124 ALA A C 1
ATOM 932 O O . ALA A 1 124 ? 8.965 -7.480 -7.359 1.00 82.56 124 ALA A O 1
ATOM 933 N N . GLY A 1 125 ? 9.388 -5.482 -6.435 1.00 78.25 125 GLY A N 1
ATOM 934 C CA . GLY A 1 125 ? 8.580 -4.707 -7.370 1.00 78.25 125 GLY A CA 1
ATOM 935 C C . GLY A 1 125 ? 9.165 -4.690 -8.783 1.00 78.25 125 GLY A C 1
ATOM 936 O O . GLY A 1 125 ? 10.300 -5.111 -9.005 1.00 78.25 125 GLY A O 1
ATOM 937 N N . ALA A 1 126 ? 8.380 -4.220 -9.756 1.00 87.81 126 ALA A N 1
ATOM 938 C CA . ALA A 1 126 ? 8.849 -4.081 -11.131 1.00 87.81 126 ALA A CA 1
ATOM 939 C C . ALA A 1 126 ? 10.147 -3.261 -11.189 1.00 87.81 126 ALA A C 1
ATOM 941 O O . ALA A 1 126 ? 10.312 -2.293 -10.445 1.00 87.81 126 ALA A O 1
ATOM 942 N N . ARG A 1 127 ? 11.064 -3.665 -12.068 1.00 89.00 127 ARG A N 1
ATOM 943 C CA . ARG A 1 127 ? 12.379 -3.038 -12.220 1.00 89.00 127 ARG A CA 1
ATOM 944 C C . ARG A 1 127 ? 12.723 -2.836 -13.686 1.00 89.00 127 ARG A C 1
ATOM 946 O O . ARG A 1 127 ? 12.285 -3.597 -14.552 1.00 89.00 127 ARG A O 1
ATOM 953 N N . THR A 1 128 ? 13.553 -1.833 -13.938 1.00 94.25 128 THR A N 1
ATOM 954 C CA . THR A 1 128 ? 14.073 -1.512 -15.265 1.00 94.25 128 THR A CA 1
ATOM 955 C C . THR A 1 128 ? 15.592 -1.530 -15.224 1.00 94.25 128 THR A C 1
ATOM 957 O O . THR A 1 128 ? 16.201 -1.064 -14.265 1.00 94.25 128 THR A O 1
ATOM 960 N N . GLY A 1 129 ? 16.194 -2.089 -16.267 1.00 95.75 129 GLY A N 1
ATOM 961 C CA . GLY A 1 129 ? 17.636 -2.162 -16.445 1.00 95.75 129 GLY A CA 1
ATOM 962 C C . GLY A 1 129 ? 18.063 -1.686 -17.821 1.00 95.75 129 GLY A C 1
ATOM 963 O O . GLY A 1 129 ? 17.233 -1.432 -18.701 1.00 95.75 129 GLY A O 1
ATOM 964 N N . MET A 1 130 ? 19.373 -1.569 -18.010 1.00 96.88 130 MET A N 1
ATOM 965 C CA . MET A 1 130 ? 19.956 -1.124 -19.266 1.00 96.88 130 MET A CA 1
ATOM 966 C C . MET A 1 130 ? 21.121 -2.015 -19.672 1.00 96.88 130 MET A C 1
ATOM 968 O O . MET A 1 130 ? 21.980 -2.345 -18.861 1.00 96.88 130 MET A O 1
ATOM 972 N N . VAL A 1 131 ? 21.175 -2.356 -20.956 1.00 97.50 131 VAL A N 1
ATOM 973 C CA . VAL A 1 131 ? 22.346 -2.981 -21.574 1.00 97.50 131 VAL A CA 1
ATOM 974 C C . VAL A 1 131 ? 22.840 -2.091 -22.703 1.00 97.50 131 VAL A C 1
ATOM 976 O O . VAL A 1 131 ? 22.048 -1.650 -23.535 1.00 97.50 131 VAL A O 1
ATOM 979 N N . THR A 1 132 ? 24.144 -1.848 -22.770 1.00 97.12 132 THR A N 1
ATOM 980 C CA . THR A 1 132 ? 24.766 -1.108 -23.870 1.00 97.12 132 THR A CA 1
ATOM 981 C C . THR A 1 132 ? 25.383 -2.079 -24.864 1.00 97.12 132 THR A C 1
ATOM 983 O O . THR A 1 132 ? 26.148 -2.968 -24.492 1.00 97.12 132 THR A O 1
ATOM 986 N N . ILE A 1 133 ? 25.084 -1.884 -26.146 1.00 97.12 133 ILE A N 1
ATOM 987 C CA . ILE A 1 133 ? 25.693 -2.632 -27.245 1.00 97.12 133 ILE A CA 1
ATOM 988 C C . ILE A 1 133 ? 26.480 -1.651 -28.104 1.00 97.12 133 ILE A C 1
ATOM 990 O O . ILE A 1 133 ? 25.943 -0.629 -28.529 1.00 97.12 133 ILE A O 1
ATOM 994 N N . SER A 1 134 ? 27.747 -1.949 -28.371 1.00 96.19 134 SER A N 1
ATOM 995 C CA . SER A 1 134 ? 28.627 -1.093 -29.164 1.00 96.19 134 SER A CA 1
ATOM 996 C C . SER A 1 134 ? 29.261 -1.827 -30.339 1.00 96.19 134 SER A C 1
ATOM 998 O O . SER A 1 134 ? 29.362 -3.052 -30.354 1.00 96.19 134 SER A O 1
ATOM 1000 N N . SER A 1 135 ? 29.675 -1.070 -31.352 1.00 96.56 135 SER A N 1
ATOM 1001 C CA . SER A 1 135 ? 30.475 -1.562 -32.475 1.00 96.56 135 SER A CA 1
ATOM 1002 C C . SER A 1 135 ? 31.529 -0.526 -32.848 1.00 96.56 135 SER A C 1
ATOM 1004 O O . SER A 1 135 ? 31.287 0.679 -32.751 1.00 96.56 135 SER A O 1
ATOM 1006 N N . ALA A 1 136 ? 32.703 -0.991 -33.274 1.00 94.19 136 ALA A N 1
ATOM 1007 C CA . ALA A 1 136 ? 33.832 -0.134 -33.616 1.00 94.19 136 ALA A CA 1
ATOM 1008 C C . ALA A 1 136 ? 34.512 -0.573 -34.917 1.00 94.19 136 ALA A C 1
ATOM 1010 O O . ALA A 1 136 ? 34.623 -1.762 -35.206 1.00 94.19 136 ALA A O 1
ATOM 1011 N N . SER A 1 137 ? 34.999 0.394 -35.693 1.00 91.75 137 SER A N 1
ATOM 1012 C CA . SER A 1 137 ? 35.810 0.183 -36.893 1.00 91.75 137 SER A CA 1
ATOM 1013 C C . SER A 1 137 ? 36.921 1.227 -36.949 1.00 91.75 137 SER A C 1
ATOM 1015 O O . SER A 1 137 ? 36.678 2.422 -37.148 1.00 91.75 137 SER A O 1
ATOM 1017 N N . GLY A 1 138 ? 38.161 0.789 -36.724 1.00 89.94 138 GLY A N 1
ATOM 1018 C CA . GLY A 1 138 ? 39.303 1.691 -36.587 1.00 89.94 138 GLY A CA 1
ATOM 1019 C C . GLY A 1 138 ? 39.098 2.691 -35.444 1.00 89.94 138 GLY A C 1
ATOM 1020 O O . GLY A 1 138 ? 38.967 2.296 -34.291 1.00 89.94 138 GLY A O 1
ATOM 1021 N N . LYS A 1 139 ? 39.077 3.991 -35.766 1.00 87.19 139 LYS A N 1
ATOM 1022 C CA . LYS A 1 139 ? 38.862 5.076 -34.788 1.00 87.19 139 LYS A CA 1
ATOM 1023 C C . LYS A 1 139 ? 37.384 5.393 -34.534 1.00 87.19 139 LYS A C 1
ATOM 1025 O O . LYS A 1 139 ? 37.086 6.130 -33.601 1.00 87.19 139 LYS A O 1
ATOM 1030 N N . ASN A 1 140 ? 36.479 4.872 -35.360 1.00 88.50 140 ASN A N 1
ATOM 1031 C CA . ASN A 1 140 ? 35.051 5.143 -35.242 1.00 88.50 140 ASN A CA 1
ATOM 1032 C C . ASN A 1 140 ? 34.415 4.115 -34.306 1.00 88.50 140 ASN A C 1
ATOM 1034 O O . ASN A 1 140 ? 34.688 2.920 -34.426 1.00 88.50 140 ASN A O 1
ATOM 1038 N N . ASN A 1 141 ? 33.548 4.566 -33.405 1.00 92.12 141 ASN A N 1
ATOM 1039 C CA . ASN A 1 141 ? 32.745 3.704 -32.548 1.00 92.12 141 ASN A CA 1
ATOM 1040 C C . ASN A 1 141 ? 31.330 4.274 -32.411 1.00 92.12 141 ASN A C 1
ATOM 1042 O O . ASN A 1 141 ? 31.104 5.462 -32.635 1.00 92.12 141 ASN A O 1
ATOM 1046 N N . SER A 1 142 ? 30.376 3.410 -32.091 1.00 94.31 142 SER A N 1
ATOM 1047 C CA . SER A 1 142 ? 29.000 3.799 -31.785 1.00 94.31 142 SER A CA 1
ATOM 1048 C C . SER A 1 142 ? 28.445 2.849 -30.735 1.00 94.31 142 SER A C 1
ATOM 1050 O O . SER A 1 142 ? 28.826 1.676 -30.700 1.00 94.31 142 SER A O 1
ATOM 1052 N N . ALA A 1 143 ? 27.543 3.344 -29.893 1.00 93.81 143 ALA A N 1
ATOM 1053 C CA . ALA A 1 143 ? 26.892 2.569 -28.847 1.00 93.81 143 ALA A CA 1
ATOM 1054 C C . ALA A 1 143 ? 25.396 2.882 -28.804 1.00 93.81 143 ALA A C 1
ATOM 1056 O O . ALA A 1 143 ? 24.972 4.000 -29.090 1.00 93.81 143 ALA A O 1
ATOM 1057 N N . VAL A 1 144 ? 24.602 1.884 -28.439 1.00 93.38 144 VAL A N 1
ATOM 1058 C CA . VAL A 1 144 ? 23.154 1.991 -28.278 1.00 93.38 144 VAL A CA 1
ATOM 1059 C C . VAL A 1 144 ? 22.737 1.309 -26.983 1.00 93.38 144 VAL A C 1
ATOM 1061 O O . VAL A 1 144 ? 23.244 0.241 -26.642 1.00 93.38 144 VAL A O 1
ATOM 1064 N N . ASN A 1 145 ? 21.813 1.940 -26.265 1.00 94.44 145 ASN A N 1
ATOM 1065 C CA . ASN A 1 145 ? 21.263 1.427 -25.018 1.00 94.44 145 ASN A CA 1
ATOM 1066 C C . ASN A 1 145 ? 19.951 0.693 -25.289 1.00 94.44 145 ASN A C 1
ATOM 1068 O O . ASN A 1 145 ? 19.096 1.189 -26.023 1.00 94.44 145 ASN A O 1
ATOM 1072 N N . VAL A 1 146 ? 19.794 -0.470 -24.670 1.00 96.25 146 VAL A N 1
ATOM 1073 C CA . VAL A 1 146 ? 18.578 -1.281 -24.693 1.00 96.25 146 VAL A CA 1
ATOM 1074 C C . VAL A 1 146 ? 17.989 -1.270 -23.297 1.00 96.25 146 VAL A C 1
ATOM 1076 O O . VAL A 1 146 ? 18.652 -1.672 -22.340 1.00 96.25 146 VAL A O 1
ATOM 1079 N N . THR A 1 147 ? 16.749 -0.808 -23.183 1.00 97.38 147 THR A N 1
ATOM 1080 C CA . THR A 1 147 ? 16.015 -0.811 -21.917 1.00 97.38 147 THR A CA 1
ATOM 1081 C C . THR A 1 147 ? 15.362 -2.172 -21.727 1.00 97.38 147 THR A C 1
ATOM 1083 O O . THR A 1 147 ? 14.643 -2.639 -22.607 1.00 97.38 147 THR A O 1
ATOM 1086 N N . VAL A 1 148 ? 15.586 -2.800 -20.577 1.00 97.50 148 VAL A N 1
ATOM 1087 C CA . VAL A 1 148 ? 14.996 -4.090 -20.207 1.00 97.50 148 VAL A CA 1
ATOM 1088 C C . VAL A 1 148 ? 14.010 -3.861 -19.075 1.00 97.50 148 VAL A C 1
ATOM 1090 O O . VAL A 1 148 ? 14.404 -3.418 -18.001 1.00 97.50 148 VAL A O 1
ATOM 1093 N N . ASN A 1 149 ? 12.736 -4.165 -19.301 1.00 94.94 149 ASN A N 1
ATOM 1094 C CA . ASN A 1 149 ? 11.704 -4.058 -18.273 1.00 94.94 149 ASN A CA 1
ATOM 1095 C C . ASN A 1 149 ? 11.384 -5.443 -17.723 1.00 94.94 149 ASN A C 1
ATOM 1097 O O . ASN A 1 149 ? 11.174 -6.381 -18.492 1.00 94.94 149 ASN A O 1
ATOM 1101 N N . GLN A 1 150 ? 11.305 -5.576 -16.402 1.00 94.44 150 GLN A N 1
ATOM 1102 C CA . GLN A 1 150 ? 10.907 -6.820 -15.760 1.00 94.44 150 GLN A CA 1
ATOM 1103 C C . GLN A 1 150 ? 9.771 -6.580 -14.768 1.00 94.44 150 GLN A C 1
ATOM 1105 O O . GLN A 1 150 ? 9.885 -5.762 -13.853 1.00 94.44 150 GLN A O 1
ATOM 1110 N N . ALA A 1 151 ? 8.682 -7.333 -14.930 1.00 90.25 151 ALA A N 1
ATOM 1111 C CA . ALA A 1 151 ? 7.595 -7.362 -13.960 1.00 90.25 151 ALA A CA 1
ATOM 1112 C C . ALA A 1 151 ? 8.104 -7.839 -12.589 1.00 90.25 151 ALA A C 1
ATOM 1114 O O . ALA A 1 151 ? 9.037 -8.636 -12.498 1.00 90.25 151 ALA A O 1
ATOM 1115 N N . GLY A 1 152 ? 7.496 -7.342 -11.518 1.00 85.31 152 GLY A N 1
ATOM 1116 C CA . GLY A 1 152 ? 7.783 -7.776 -10.153 1.00 85.31 152 GLY A CA 1
ATOM 1117 C C . GLY A 1 152 ? 6.667 -8.620 -9.557 1.00 85.31 152 GLY A C 1
ATOM 1118 O O . GLY A 1 152 ? 5.603 -8.789 -10.158 1.00 85.31 152 GLY A O 1
ATOM 1119 N N . SER A 1 153 ? 6.905 -9.116 -8.350 1.00 85.56 153 SER A N 1
ATOM 1120 C CA . SER A 1 153 ? 5.838 -9.574 -7.466 1.00 85.56 153 SER A CA 1
ATOM 1121 C C . SER A 1 153 ? 5.081 -8.379 -6.887 1.00 85.56 153 SER A C 1
ATOM 1123 O O . SER A 1 153 ? 5.634 -7.292 -6.709 1.00 85.56 153 SER A O 1
ATOM 1125 N N . ILE A 1 154 ? 3.810 -8.601 -6.560 1.00 89.69 154 ILE A N 1
ATOM 1126 C CA . ILE A 1 154 ? 3.051 -7.671 -5.725 1.00 89.69 154 ILE A CA 1
ATOM 1127 C C . ILE A 1 154 ? 3.537 -7.864 -4.288 1.00 89.69 154 ILE A C 1
ATOM 1129 O O . ILE A 1 154 ? 3.500 -8.983 -3.775 1.00 89.69 154 ILE A O 1
ATOM 1133 N N . GLN A 1 155 ? 4.015 -6.795 -3.658 1.00 90.00 155 GLN A N 1
ATOM 1134 C CA . GLN A 1 155 ? 4.514 -6.838 -2.285 1.00 90.00 155 GLN A CA 1
ATOM 1135 C C . GLN A 1 155 ? 3.390 -6.506 -1.303 1.00 90.00 155 GLN A C 1
ATOM 1137 O O . GLN A 1 155 ? 2.827 -5.416 -1.365 1.00 90.00 155 GLN A O 1
ATOM 1142 N N . GLU A 1 156 ? 3.066 -7.426 -0.396 1.00 94.25 156 GLU A N 1
ATOM 1143 C CA . GLU A 1 156 ? 2.124 -7.167 0.696 1.00 94.25 156 GLU A CA 1
ATOM 1144 C C . GLU A 1 156 ? 2.860 -6.510 1.865 1.00 94.25 156 GLU A C 1
ATOM 1146 O O . GLU A 1 156 ? 3.796 -7.097 2.408 1.00 94.25 156 GLU A O 1
ATOM 1151 N N . ILE A 1 157 ? 2.481 -5.275 2.201 1.00 96.25 157 ILE A N 1
ATOM 1152 C CA . ILE A 1 157 ? 3.180 -4.447 3.194 1.00 96.25 157 ILE A CA 1
ATOM 1153 C C . ILE A 1 157 ? 2.197 -3.623 4.032 1.00 96.25 157 ILE A C 1
ATOM 1155 O O . ILE A 1 157 ? 1.023 -3.488 3.684 1.00 96.25 157 ILE A O 1
ATOM 1159 N N . SER A 1 158 ? 2.691 -3.066 5.139 1.00 97.81 158 SER A N 1
ATOM 1160 C CA . SER A 1 158 ? 1.923 -2.188 6.025 1.00 97.81 158 SER A CA 1
ATOM 1161 C C . SER A 1 158 ? 1.762 -0.767 5.463 1.00 97.81 158 SER A C 1
ATOM 1163 O O . SER A 1 158 ? 2.473 -0.361 4.539 1.00 97.81 158 SER A O 1
ATOM 1165 N N . CYS A 1 159 ? 0.856 0.028 6.038 1.00 98.31 159 CYS A N 1
ATOM 1166 C CA . CYS A 1 159 ? 0.676 1.440 5.689 1.00 98.31 159 CYS A CA 1
ATOM 1167 C C . CYS A 1 159 ? 1.960 2.250 5.926 1.00 98.31 159 CYS A C 1
ATOM 1169 O O . CYS A 1 159 ? 2.315 3.095 5.102 1.00 98.31 159 CYS A O 1
ATOM 1171 N N . ALA A 1 160 ? 2.660 2.006 7.039 1.00 97.69 160 ALA A N 1
ATOM 1172 C CA . ALA A 1 160 ? 3.913 2.690 7.350 1.00 97.69 160 ALA A CA 1
ATOM 1173 C C . ALA A 1 160 ? 5.027 2.309 6.365 1.00 97.69 160 ALA A C 1
ATOM 1175 O O . ALA A 1 160 ? 5.691 3.195 5.826 1.00 97.69 160 ALA A O 1
ATOM 1176 N N . ASP A 1 161 ? 5.183 1.013 6.075 1.00 97.44 161 ASP A N 1
ATOM 1177 C CA . ASP A 1 161 ? 6.194 0.532 5.126 1.00 97.44 161 ASP A CA 1
ATOM 1178 C C . ASP A 1 161 ? 5.921 1.030 3.706 1.00 97.44 161 ASP A C 1
ATOM 1180 O O . ASP A 1 161 ? 6.869 1.327 2.977 1.00 97.44 161 ASP A O 1
ATOM 1184 N N . PHE A 1 162 ? 4.644 1.154 3.320 1.00 97.75 162 PHE A N 1
ATOM 1185 C CA . PHE A 1 162 ? 4.245 1.730 2.038 1.00 97.75 162 PHE A CA 1
ATOM 1186 C C . PHE A 1 162 ? 4.674 3.189 1.935 1.00 97.75 162 PHE A C 1
ATOM 1188 O O . PHE A 1 162 ? 5.344 3.548 0.975 1.00 97.75 162 PHE A O 1
ATOM 1195 N N . ASN A 1 163 ? 4.355 4.014 2.936 1.00 97.56 163 ASN A N 1
ATOM 1196 C CA . ASN A 1 163 ? 4.726 5.434 2.947 1.00 97.56 163 ASN A CA 1
ATOM 1197 C C . ASN A 1 163 ? 6.250 5.671 2.906 1.00 97.56 163 ASN A C 1
ATOM 1199 O O . ASN A 1 163 ? 6.682 6.775 2.576 1.00 97.56 163 ASN A O 1
ATOM 1203 N N . ALA A 1 164 ? 7.058 4.670 3.273 1.00 96.50 164 ALA A N 1
ATOM 1204 C CA . ALA A 1 164 ? 8.517 4.724 3.235 1.00 96.50 164 ALA A CA 1
ATOM 1205 C C . ALA A 1 164 ? 9.125 4.269 1.890 1.00 96.50 164 ALA A C 1
ATOM 1207 O O . ALA A 1 164 ? 10.346 4.332 1.725 1.00 96.50 164 ALA A O 1
ATOM 1208 N N . GLN A 1 165 ? 8.313 3.795 0.936 1.00 94.44 165 GLN A N 1
ATOM 1209 C CA . GLN A 1 165 ? 8.797 3.363 -0.377 1.00 94.44 165 GLN A CA 1
ATOM 1210 C C . GLN A 1 165 ? 9.194 4.549 -1.263 1.00 94.44 165 GLN A C 1
ATOM 1212 O O . GLN A 1 165 ? 8.700 5.667 -1.129 1.00 94.44 165 GLN A O 1
ATOM 1217 N N . ALA A 1 166 ? 10.084 4.285 -2.220 1.00 92.50 166 ALA A N 1
ATOM 1218 C CA . ALA A 1 166 ? 10.354 5.223 -3.300 1.00 92.50 166 ALA A CA 1
ATOM 1219 C C . ALA A 1 166 ? 9.220 5.195 -4.339 1.00 92.50 166 ALA A C 1
ATOM 1221 O O . ALA A 1 166 ? 8.617 4.151 -4.594 1.00 92.50 166 ALA A O 1
ATOM 1222 N N . ASP A 1 167 ? 8.971 6.335 -4.983 1.00 93.56 167 ASP A N 1
ATOM 1223 C CA . ASP A 1 167 ? 8.070 6.415 -6.134 1.00 93.56 167 ASP A CA 1
ATOM 1224 C C . ASP A 1 167 ? 8.549 5.488 -7.264 1.00 93.56 167 ASP A C 1
ATOM 1226 O O . ASP A 1 167 ? 9.739 5.454 -7.592 1.00 93.56 167 ASP A O 1
ATOM 1230 N N . GLY A 1 168 ? 7.627 4.754 -7.894 1.00 88.69 168 GLY A N 1
ATOM 1231 C CA . GLY A 1 168 ? 7.991 3.854 -8.985 1.00 88.69 168 GLY A CA 1
ATOM 1232 C C . GLY A 1 168 ? 6.883 2.914 -9.448 1.00 88.69 168 GLY A C 1
ATOM 1233 O O . GLY A 1 168 ? 5.727 3.012 -9.045 1.00 88.69 168 GLY A O 1
ATOM 1234 N N . ASP A 1 169 ? 7.261 1.978 -10.320 1.00 85.88 169 ASP A N 1
ATOM 1235 C CA . ASP A 1 169 ? 6.342 1.024 -10.954 1.00 85.88 169 ASP A CA 1
ATOM 1236 C C . ASP A 1 169 ? 6.112 -0.264 -10.149 1.00 85.88 169 ASP A C 1
ATOM 1238 O O . ASP A 1 169 ? 5.335 -1.126 -10.569 1.00 85.88 169 ASP A O 1
ATOM 1242 N N . ALA A 1 170 ? 6.759 -0.398 -8.991 1.00 86.62 170 ALA A N 1
ATOM 1243 C CA . ALA A 1 170 ? 6.502 -1.479 -8.052 1.00 86.62 170 ALA A CA 1
ATOM 1244 C C . ALA A 1 170 ? 5.025 -1.500 -7.626 1.00 86.62 170 ALA A C 1
ATOM 1246 O O . ALA A 1 170 ? 4.432 -0.458 -7.343 1.00 86.62 170 ALA A O 1
ATOM 1247 N N . LEU A 1 171 ? 4.440 -2.700 -7.579 1.00 91.38 171 LEU A N 1
ATOM 1248 C CA . LEU A 1 171 ? 3.078 -2.906 -7.098 1.00 91.38 171 LEU A CA 1
ATOM 1249 C C . LEU A 1 171 ? 3.102 -3.369 -5.645 1.00 91.38 171 LEU A C 1
ATOM 1251 O O . LEU A 1 171 ? 3.824 -4.303 -5.288 1.00 91.38 171 LEU A O 1
ATOM 1255 N N . TYR A 1 172 ? 2.256 -2.740 -4.844 1.00 94.81 172 TYR A N 1
ATOM 1256 C CA . TYR A 1 172 ? 2.084 -3.012 -3.428 1.00 94.81 172 TYR A CA 1
ATOM 1257 C C . TYR A 1 172 ? 0.632 -3.347 -3.139 1.00 94.81 172 TYR A C 1
ATOM 1259 O O . TYR A 1 172 ? -0.265 -2.759 -3.742 1.00 94.81 172 TYR A O 1
ATOM 1267 N N . LYS A 1 173 ? 0.419 -4.262 -2.200 1.00 96.56 173 LYS A N 1
ATOM 1268 C CA . LYS A 1 173 ? -0.878 -4.642 -1.654 1.00 96.56 173 LYS A CA 1
ATOM 1269 C C . LYS A 1 173 ? -0.915 -4.223 -0.187 1.00 96.56 173 LYS A C 1
ATOM 1271 O O . LYS A 1 173 ? -0.061 -4.649 0.584 1.00 96.56 173 LYS A O 1
ATOM 1276 N N . VAL A 1 174 ? -1.875 -3.382 0.183 1.00 98.44 174 VAL A N 1
ATOM 1277 C CA . VAL A 1 174 ? -2.031 -2.881 1.557 1.00 98.44 174 VAL A CA 1
ATOM 1278 C C . VAL A 1 174 ? -3.480 -3.057 1.990 1.00 98.44 174 VAL A C 1
ATOM 1280 O O . VAL A 1 174 ? -4.391 -2.651 1.267 1.00 98.44 174 VAL A O 1
ATOM 1283 N N . THR A 1 175 ? -3.689 -3.645 3.168 1.00 98.50 175 THR A N 1
ATOM 1284 C CA . THR A 1 175 ? -5.017 -3.842 3.762 1.00 98.50 175 THR A CA 1
ATOM 1285 C C . THR A 1 175 ? -5.196 -2.936 4.975 1.00 98.50 175 THR A C 1
ATOM 1287 O O . THR A 1 175 ? -4.343 -2.895 5.858 1.00 98.50 175 THR A O 1
ATOM 1290 N N . GLY A 1 176 ? -6.335 -2.249 5.063 1.00 98.31 176 GLY A N 1
ATOM 1291 C CA . GLY A 1 176 ? -6.659 -1.394 6.202 1.00 98.31 176 GLY A CA 1
ATOM 1292 C C . GLY A 1 176 ? -8.129 -0.988 6.259 1.00 98.31 176 GLY A C 1
ATOM 1293 O O . GLY A 1 176 ? -8.919 -1.294 5.368 1.00 98.31 176 GLY A O 1
ATOM 1294 N N . ILE A 1 177 ? -8.495 -0.280 7.326 1.00 98.44 177 ILE A N 1
ATOM 1295 C CA . ILE A 1 177 ? -9.835 0.289 7.513 1.00 98.44 177 ILE A CA 1
ATOM 1296 C C . ILE A 1 177 ? -9.901 1.625 6.779 1.00 98.44 177 ILE A C 1
ATOM 1298 O O . ILE A 1 177 ? -9.034 2.473 6.990 1.00 98.44 177 ILE A O 1
ATOM 1302 N N . VAL A 1 178 ? -10.938 1.853 5.973 1.00 98.12 178 VAL A N 1
ATOM 1303 C CA . VAL A 1 178 ? -11.215 3.163 5.364 1.00 98.12 178 VAL A CA 1
ATOM 1304 C C . VAL A 1 178 ? -11.647 4.142 6.456 1.00 98.12 178 VAL A C 1
ATOM 1306 O O . VAL A 1 178 ? -12.758 4.045 6.973 1.00 98.12 178 VAL A O 1
ATOM 1309 N N . THR A 1 179 ? -10.797 5.101 6.820 1.00 97.06 179 THR A N 1
ATOM 1310 C CA . THR A 1 179 ? -11.061 5.984 7.971 1.00 97.06 179 THR A CA 1
ATOM 1311 C C . THR A 1 179 ? -11.830 7.245 7.605 1.00 97.06 179 THR A C 1
ATOM 1313 O O . THR A 1 179 ? -12.650 7.715 8.387 1.00 97.06 179 THR A O 1
ATOM 1316 N N . GLU A 1 180 ? -11.540 7.834 6.444 1.00 96.00 180 GLU A N 1
ATOM 1317 C CA . GLU A 1 180 ? -12.150 9.089 5.994 1.00 96.00 180 GLU A CA 1
ATOM 1318 C C . GLU A 1 180 ? -11.933 9.302 4.489 1.00 96.00 180 GLU A C 1
ATOM 1320 O O . GLU A 1 180 ? -10.985 8.774 3.901 1.00 96.00 180 GLU A O 1
ATOM 1325 N N . LEU A 1 181 ? -12.792 10.109 3.863 1.00 96.31 181 LEU A N 1
ATOM 1326 C CA . LEU A 1 181 ? -12.584 10.571 2.490 1.00 96.31 181 LEU A CA 1
ATOM 1327 C C . LEU A 1 181 ? -11.579 11.727 2.459 1.00 96.31 181 LEU A C 1
ATOM 1329 O O . LEU A 1 181 ? -11.579 12.600 3.328 1.00 96.31 181 LEU A O 1
ATOM 1333 N N . TYR A 1 182 ? -10.756 11.780 1.416 1.00 96.12 182 TYR A N 1
ATOM 1334 C CA . TYR A 1 182 ? -9.824 12.880 1.204 1.00 96.12 182 TYR A CA 1
ATOM 1335 C C . TYR A 1 182 ? -10.544 14.073 0.571 1.00 96.12 182 TYR A C 1
ATOM 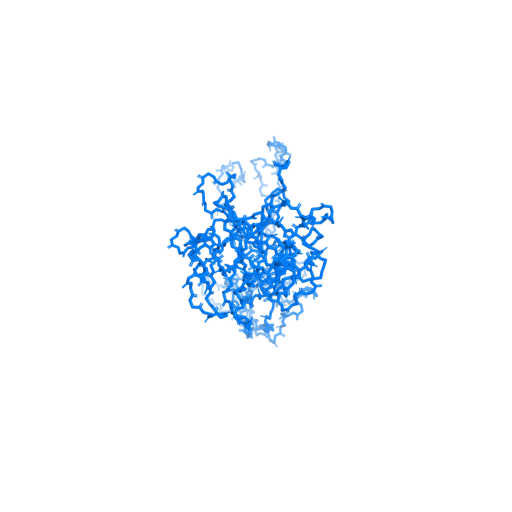1337 O O . TYR A 1 182 ? -10.744 14.145 -0.641 1.00 96.12 182 TYR A O 1
ATOM 1345 N N . THR A 1 183 ? -10.908 15.045 1.403 1.00 93.31 183 THR A N 1
ATOM 1346 C CA . THR A 1 183 ? -11.772 16.182 1.035 1.00 93.31 183 THR A CA 1
ATOM 1347 C C . THR A 1 183 ? -11.185 17.130 -0.013 1.00 93.31 183 THR A C 1
ATOM 1349 O O . THR A 1 183 ? -11.927 17.881 -0.644 1.00 93.31 183 THR A O 1
ATOM 1352 N N . SER A 1 184 ? -9.868 17.101 -0.244 1.00 92.12 184 SER A N 1
ATOM 1353 C CA . SER A 1 184 ? -9.248 17.904 -1.309 1.00 92.12 184 SER A CA 1
ATOM 1354 C C . SER A 1 184 ? -9.449 17.300 -2.705 1.00 92.12 184 SER A C 1
ATOM 1356 O O . SER A 1 184 ? -9.275 18.001 -3.705 1.00 92.12 184 SER A O 1
ATOM 1358 N N . ASP A 1 185 ? -9.838 16.024 -2.808 1.00 91.44 185 ASP A N 1
ATOM 1359 C CA . ASP A 1 185 ? -10.270 15.447 -4.075 1.00 91.44 185 ASP A CA 1
ATOM 1360 C C . ASP A 1 185 ? -11.737 15.788 -4.349 1.00 91.44 185 ASP A C 1
ATOM 1362 O O . ASP A 1 185 ? -12.656 15.176 -3.812 1.00 91.44 185 ASP A O 1
ATOM 1366 N N . LYS A 1 186 ? -11.968 16.727 -5.268 1.00 88.56 186 LYS A N 1
ATOM 1367 C CA . LYS A 1 186 ? -13.321 17.142 -5.672 1.00 88.56 186 LYS A CA 1
ATOM 1368 C C . LYS A 1 186 ? -14.156 16.026 -6.311 1.00 88.56 186 LYS A C 1
ATOM 1370 O O . LYS A 1 186 ? -15.360 16.199 -6.456 1.00 88.56 186 LYS A O 1
ATOM 1375 N N . GLN A 1 187 ? -13.536 14.919 -6.726 1.00 86.81 187 GLN A N 1
ATOM 1376 C CA . GLN A 1 187 ? -14.255 13.753 -7.246 1.00 86.81 187 GLN A CA 1
ATOM 1377 C C . GLN A 1 187 ? -14.730 12.805 -6.137 1.00 86.81 187 GLN A C 1
ATOM 1379 O O . GLN A 1 187 ? -15.501 11.898 -6.433 1.0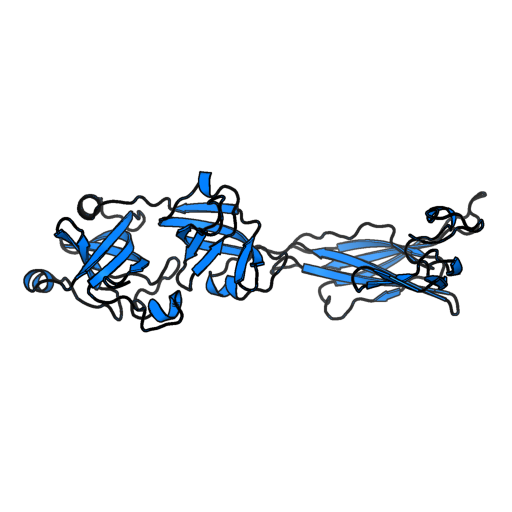0 86.81 187 GLN A O 1
ATOM 1384 N N . GLY A 1 188 ? -14.279 12.995 -4.891 1.00 86.12 188 GLY A N 1
ATOM 1385 C CA . GLY A 1 188 ? -14.644 12.149 -3.755 1.00 86.12 188 GLY A CA 1
ATOM 1386 C C . GLY A 1 188 ? -14.152 10.704 -3.865 1.00 86.12 188 GLY A C 1
ATOM 1387 O O . GLY A 1 188 ? -14.711 9.834 -3.212 1.00 86.12 188 GLY A O 1
ATOM 1388 N N . LYS A 1 189 ? -13.144 10.429 -4.706 1.00 92.50 189 LYS A N 1
ATOM 1389 C CA . LYS A 1 189 ? -12.646 9.069 -4.985 1.00 92.50 189 LYS A CA 1
ATOM 1390 C C . LYS A 1 189 ? -11.377 8.725 -4.212 1.00 92.50 189 LYS A C 1
ATOM 1392 O O . LYS A 1 189 ? -10.956 7.573 -4.213 1.00 92.50 189 LYS A O 1
ATOM 1397 N N . SER A 1 190 ? -10.743 9.718 -3.602 1.00 97.31 190 SER A N 1
ATOM 1398 C CA . SER A 1 190 ? -9.585 9.525 -2.737 1.00 97.31 190 SER A CA 1
ATOM 1399 C C . SER A 1 190 ? -10.011 9.391 -1.278 1.00 97.31 190 SER A C 1
ATOM 1401 O O . SER A 1 190 ? -10.943 10.057 -0.826 1.00 97.31 190 SER A O 1
ATOM 1403 N N . PHE A 1 191 ? -9.311 8.551 -0.528 1.00 98.06 191 PHE A N 1
ATOM 1404 C CA . PHE A 1 191 ? -9.643 8.205 0.853 1.00 98.06 191 PHE A CA 1
ATOM 1405 C C . PHE A 1 191 ? -8.388 7.792 1.614 1.00 98.06 191 PHE A C 1
ATOM 1407 O O . PHE A 1 191 ? -7.349 7.521 1.013 1.00 98.06 191 PHE A O 1
ATOM 1414 N N . TYR A 1 192 ? -8.477 7.754 2.937 1.00 98.12 192 TYR A N 1
ATOM 1415 C CA . TYR A 1 192 ? -7.418 7.216 3.778 1.00 98.12 192 TYR A CA 1
ATOM 1416 C C . TYR A 1 192 ? -7.771 5.818 4.253 1.00 98.12 192 TYR A C 1
ATOM 1418 O O . TYR A 1 192 ? -8.913 5.567 4.649 1.00 98.12 192 TYR A O 1
ATOM 1426 N N . ILE A 1 193 ? -6.767 4.947 4.264 1.00 98.31 193 ILE A N 1
ATOM 1427 C CA . ILE A 1 193 ? -6.819 3.688 5.002 1.00 98.31 193 ILE A CA 1
ATOM 1428 C C . ILE A 1 193 ? -5.844 3.733 6.173 1.00 98.31 193 ILE A C 1
ATOM 1430 O O . ILE A 1 193 ? -4.833 4.442 6.127 1.00 98.31 193 ILE A O 1
ATOM 1434 N N . ARG A 1 194 ? -6.159 2.976 7.220 1.00 97.44 194 ARG A N 1
ATOM 1435 C CA . ARG A 1 194 ? -5.310 2.794 8.395 1.00 97.44 194 ARG A CA 1
ATOM 1436 C C . ARG A 1 194 ? -5.221 1.316 8.753 1.00 97.44 194 ARG A C 1
ATOM 1438 O O . ARG A 1 194 ? -6.242 0.632 8.818 1.00 97.44 194 ARG A O 1
ATOM 1445 N N . ASP A 1 195 ? -4.011 0.848 9.012 1.00 98.00 195 ASP A N 1
ATOM 1446 C CA . ASP A 1 195 ? -3.741 -0.457 9.617 1.00 98.00 195 ASP A CA 1
ATOM 1447 C C . ASP A 1 195 ? -3.175 -0.264 11.031 1.00 98.00 195 ASP A C 1
ATOM 1449 O O . ASP A 1 195 ? -3.356 0.790 11.633 1.00 98.00 195 ASP A O 1
ATOM 1453 N N . TYR A 1 196 ? -2.524 -1.270 11.606 1.00 97.38 196 TYR A N 1
ATOM 1454 C CA . TYR A 1 196 ? -1.905 -1.173 12.930 1.00 97.38 196 TYR A CA 1
ATOM 1455 C C . TYR A 1 196 ? -0.587 -0.384 12.984 1.00 97.38 196 TYR A C 1
ATOM 1457 O O . TYR A 1 196 ? -0.050 -0.209 14.074 1.00 97.38 196 TYR A O 1
ATOM 1465 N N . THR A 1 197 ? -0.054 0.059 11.846 1.00 97.75 197 THR A N 1
ATOM 1466 C CA . THR A 1 197 ? 1.239 0.755 11.729 1.00 97.75 197 THR A CA 1
ATOM 1467 C C . THR A 1 197 ? 1.096 2.237 11.411 1.00 97.75 197 THR A C 1
ATOM 1469 O O . THR A 1 197 ? 2.014 3.006 11.678 1.00 97.75 197 THR A O 1
ATOM 1472 N N . GLY A 1 198 ? -0.037 2.657 10.848 1.00 96.50 198 GLY A N 1
ATOM 1473 C CA . GLY A 1 198 ? -0.277 4.060 10.545 1.00 96.50 198 GLY A CA 1
ATOM 1474 C C . GLY A 1 198 ? -1.373 4.272 9.512 1.00 96.50 198 GLY A C 1
ATOM 1475 O O . GLY A 1 198 ? -2.204 3.403 9.257 1.00 96.50 198 GLY A O 1
ATOM 1476 N N . LYS A 1 199 ? -1.380 5.468 8.917 1.00 96.38 199 LYS A N 1
ATOM 1477 C CA . LYS A 1 199 ? -2.365 5.911 7.921 1.00 96.38 199 LYS A CA 1
ATOM 1478 C C . LYS A 1 199 ? -1.683 6.179 6.582 1.00 96.38 199 LYS A C 1
ATOM 1480 O O . LYS A 1 199 ? -0.594 6.747 6.552 1.00 96.38 199 LYS A O 1
ATOM 1485 N N . MET A 1 200 ? -2.348 5.860 5.477 1.00 97.56 200 MET A N 1
ATOM 1486 C CA . MET A 1 200 ? -1.887 6.223 4.134 1.00 97.56 200 MET A CA 1
ATOM 1487 C C . MET A 1 200 ? -3.022 6.766 3.265 1.00 97.56 200 MET A C 1
ATOM 1489 O O . MET A 1 200 ? -4.193 6.436 3.464 1.00 97.56 200 MET A O 1
ATOM 1493 N N . LEU A 1 201 ? -2.668 7.620 2.303 1.00 98.44 201 LEU A N 1
ATOM 1494 C CA . LEU A 1 201 ? -3.598 8.165 1.317 1.00 98.44 201 LEU A CA 1
ATOM 1495 C C . LEU A 1 201 ? -3.705 7.221 0.117 1.00 98.44 201 LEU A C 1
ATOM 1497 O O . LEU A 1 201 ? -2.700 6.855 -0.489 1.00 98.44 201 LEU A O 1
ATOM 1501 N N . VAL A 1 202 ? -4.930 6.898 -0.280 1.00 98.44 202 VAL A N 1
ATOM 1502 C CA . VAL A 1 202 ? -5.244 6.192 -1.520 1.00 98.44 202 VAL A CA 1
ATOM 1503 C C . VAL A 1 202 ? -5.838 7.197 -2.500 1.00 98.44 202 VAL A C 1
ATOM 1505 O O . VAL A 1 202 ? -6.898 7.782 -2.259 1.00 98.44 202 VAL A O 1
ATOM 1508 N N . TYR A 1 203 ? -5.141 7.434 -3.610 1.00 97.56 203 TYR A N 1
ATOM 1509 C CA . TYR A 1 203 ? -5.539 8.418 -4.605 1.00 97.56 203 TYR A CA 1
ATOM 1510 C C . TYR A 1 203 ? -6.365 7.772 -5.718 1.00 97.56 203 TYR A C 1
ATOM 1512 O O . TYR A 1 203 ? -5.821 7.139 -6.624 1.00 97.56 203 TYR A O 1
ATOM 1520 N N . ARG A 1 204 ? -7.684 7.995 -5.667 1.00 95.31 204 ARG A N 1
ATOM 1521 C CA . ARG A 1 204 ? -8.657 7.609 -6.702 1.00 95.31 204 ARG A CA 1
ATOM 1522 C C . ARG A 1 204 ? -8.544 6.149 -7.151 1.00 95.31 204 ARG A C 1
ATOM 1524 O O . ARG A 1 204 ? -8.469 5.890 -8.352 1.00 95.31 204 ARG A O 1
ATOM 1531 N N . ALA A 1 205 ? -8.535 5.216 -6.198 1.00 95.88 205 ALA A N 1
ATOM 1532 C CA . ALA A 1 205 ? -8.540 3.797 -6.536 1.00 95.88 205 ALA A CA 1
ATOM 1533 C C . ALA A 1 205 ? -9.770 3.439 -7.387 1.00 95.88 205 ALA A C 1
ATOM 1535 O O . ALA A 1 205 ? -10.890 3.886 -7.121 1.00 95.88 205 ALA A O 1
ATOM 1536 N N . GLU A 1 206 ? -9.544 2.638 -8.421 1.00 94.62 206 GLU A N 1
ATOM 1537 C CA . GLU A 1 206 ? -10.578 2.112 -9.298 1.00 94.62 206 GLU A CA 1
ATOM 1538 C C . GLU A 1 206 ? -11.581 1.273 -8.496 1.00 94.62 206 GLU A C 1
ATOM 1540 O O . GLU A 1 206 ? -11.205 0.496 -7.615 1.00 94.62 206 GLU A O 1
ATOM 1545 N N . GLY A 1 207 ? -12.870 1.477 -8.779 1.00 87.94 207 GLY A N 1
ATOM 1546 C CA . GLY A 1 207 ? -13.979 0.748 -8.163 1.00 87.94 207 GLY A CA 1
ATOM 1547 C C . GLY A 1 207 ? -14.341 1.154 -6.732 1.00 87.94 207 GLY A C 1
ATOM 1548 O O . GLY A 1 207 ? -15.382 0.718 -6.259 1.00 87.94 207 GLY A O 1
ATOM 1549 N N . PHE A 1 208 ? -13.564 2.003 -6.037 1.00 93.62 208 PHE A N 1
ATOM 1550 C CA . PHE A 1 208 ? -13.787 2.290 -4.606 1.00 93.62 208 PHE A CA 1
ATOM 1551 C C . PHE A 1 208 ? -15.235 2.674 -4.262 1.00 93.62 208 PHE A C 1
ATOM 1553 O O . PHE A 1 208 ? -15.838 2.026 -3.414 1.00 93.62 208 PHE A O 1
ATOM 1560 N N . LEU A 1 209 ? -15.803 3.679 -4.938 1.00 90.69 209 LEU A N 1
ATOM 1561 C CA . LEU A 1 209 ? -17.166 4.155 -4.655 1.00 90.69 209 LEU A CA 1
ATOM 1562 C C . LEU A 1 209 ? -18.261 3.144 -5.023 1.00 90.69 209 LEU A C 1
ATOM 1564 O O . LEU A 1 209 ? -19.392 3.288 -4.564 1.00 90.69 209 LEU A O 1
ATOM 1568 N N . ASP A 1 210 ? -17.933 2.146 -5.842 1.00 92.75 210 ASP A N 1
ATOM 1569 C CA . ASP A 1 210 ? -18.867 1.105 -6.263 1.00 92.75 210 ASP A CA 1
ATOM 1570 C C . ASP A 1 210 ? -18.872 -0.077 -5.284 1.00 92.75 210 ASP A C 1
ATOM 1572 O O . ASP A 1 210 ? -19.870 -0.791 -5.187 1.00 92.75 210 ASP A O 1
ATOM 1576 N N . VAL A 1 211 ? -17.762 -0.294 -4.565 1.00 92.94 211 VAL A N 1
ATOM 1577 C CA . VAL A 1 211 ? -17.554 -1.505 -3.757 1.00 92.94 211 VAL A CA 1
ATOM 1578 C C . VAL A 1 211 ? -17.438 -1.249 -2.258 1.00 92.94 211 VAL A C 1
ATOM 1580 O O . VAL A 1 211 ? -17.808 -2.139 -1.499 1.00 92.94 211 VAL A O 1
ATOM 1583 N N . ALA A 1 212 ? -16.967 -0.078 -1.812 1.00 96.31 212 ALA A N 1
ATOM 1584 C CA . ALA A 1 212 ? -16.620 0.178 -0.411 1.00 96.31 212 ALA A CA 1
ATOM 1585 C C . ALA A 1 212 ? -17.077 1.552 0.107 1.00 96.31 212 ALA A C 1
ATOM 1587 O O . ALA A 1 212 ? -17.404 2.467 -0.649 1.00 96.31 212 ALA A O 1
ATOM 1588 N N . LYS A 1 213 ? -17.052 1.713 1.433 1.00 95.38 213 LYS A N 1
ATOM 1589 C CA . LYS A 1 213 ? -17.342 2.971 2.141 1.00 95.38 213 LYS A CA 1
ATOM 1590 C C . LYS A 1 213 ? -16.465 3.145 3.386 1.00 95.38 213 LYS A C 1
ATOM 1592 O O . LYS A 1 213 ? -15.747 2.236 3.792 1.00 95.38 213 LYS A O 1
ATOM 1597 N N . VAL A 1 214 ? -16.541 4.322 4.013 1.00 96.19 214 VAL A N 1
ATOM 1598 C CA . VAL A 1 214 ? -15.896 4.582 5.315 1.00 96.19 214 VAL A CA 1
ATOM 1599 C C . VAL A 1 214 ? -16.337 3.536 6.344 1.00 96.19 214 VAL A C 1
ATOM 1601 O O . VAL A 1 214 ? -17.524 3.242 6.465 1.00 96.19 214 VAL A O 1
ATOM 1604 N N . GLY A 1 215 ? -15.371 2.990 7.078 1.00 97.06 215 GLY A N 1
ATOM 1605 C CA . GLY A 1 215 ? -15.545 1.903 8.037 1.00 97.06 215 GLY A CA 1
ATOM 1606 C C . GLY A 1 215 ? -15.273 0.510 7.466 1.00 97.06 215 GLY A C 1
ATOM 1607 O O . GLY A 1 215 ? -15.007 -0.396 8.250 1.00 97.06 215 GLY A O 1
ATOM 1608 N N . ASP A 1 216 ? -15.286 0.320 6.142 1.00 98.38 216 ASP A N 1
ATOM 1609 C CA . ASP A 1 216 ? -14.974 -0.980 5.539 1.00 98.38 216 ASP A CA 1
ATOM 1610 C C . ASP A 1 216 ? -13.489 -1.330 5.680 1.00 98.38 216 ASP A C 1
ATOM 1612 O O . ASP A 1 216 ? -12.621 -0.453 5.676 1.00 98.38 216 ASP A O 1
ATOM 1616 N N . VAL A 1 217 ? -13.201 -2.630 5.755 1.00 98.38 217 VAL A N 1
ATOM 1617 C CA . VAL A 1 217 ? -11.841 -3.156 5.599 1.00 98.38 217 VAL A CA 1
ATOM 1618 C C . VAL A 1 217 ? -11.631 -3.464 4.126 1.00 98.38 217 VAL A C 1
ATOM 1620 O O . VAL A 1 217 ? -12.362 -4.272 3.542 1.00 98.38 217 VAL A O 1
ATOM 1623 N N . VAL A 1 218 ? -10.625 -2.831 3.536 1.00 98.38 218 VAL A N 1
ATOM 1624 C CA . VAL A 1 218 ? -10.314 -2.941 2.112 1.00 98.38 218 VAL A CA 1
ATOM 1625 C C . VAL A 1 218 ? -8.863 -3.332 1.905 1.00 98.38 218 VAL A C 1
ATOM 1627 O O . VAL A 1 218 ? -7.991 -2.940 2.683 1.00 98.38 218 VAL A O 1
ATOM 1630 N N . THR A 1 219 ? -8.611 -4.049 0.819 1.00 98.06 219 THR A N 1
ATOM 1631 C CA . THR A 1 219 ? -7.280 -4.230 0.253 1.00 98.06 219 THR A CA 1
ATOM 1632 C C . THR A 1 219 ? -7.139 -3.345 -0.973 1.00 98.06 219 THR A C 1
ATOM 1634 O O . THR A 1 219 ? -7.972 -3.402 -1.880 1.00 98.06 219 THR A O 1
ATOM 1637 N N . ILE A 1 220 ? -6.059 -2.570 -1.046 1.00 98.06 220 ILE A N 1
ATOM 1638 C CA . ILE A 1 220 ? -5.713 -1.812 -2.245 1.00 98.06 220 ILE A CA 1
ATOM 1639 C C . ILE A 1 220 ? -4.427 -2.366 -2.848 1.00 98.06 220 ILE A C 1
ATOM 1641 O O . ILE A 1 220 ? -3.425 -2.513 -2.147 1.00 98.06 220 ILE A O 1
ATOM 1645 N N . THR A 1 221 ? -4.454 -2.648 -4.152 1.00 96.56 221 THR A N 1
ATOM 1646 C CA . THR A 1 221 ? -3.254 -2.980 -4.932 1.00 96.56 221 THR A CA 1
ATOM 1647 C C . THR A 1 221 ? -2.912 -1.820 -5.854 1.00 96.56 221 THR A C 1
ATOM 1649 O O . THR A 1 221 ? -3.739 -1.455 -6.682 1.00 96.56 221 THR A O 1
ATOM 1652 N N . GLY A 1 222 ? -1.719 -1.236 -5.745 1.00 96.00 222 GLY A N 1
ATOM 1653 C CA . GLY A 1 222 ? -1.337 -0.065 -6.540 1.00 96.00 222 GLY A CA 1
ATOM 1654 C C . GLY A 1 222 ? 0.141 0.294 -6.443 1.00 96.00 222 GLY A C 1
ATOM 1655 O O . GLY A 1 222 ? 0.941 -0.444 -5.874 1.00 96.00 222 GLY A O 1
ATOM 1656 N N . LYS A 1 223 ? 0.509 1.439 -7.020 1.00 95.06 223 LYS A N 1
ATOM 1657 C CA . LYS A 1 223 ? 1.889 1.945 -7.064 1.00 95.06 223 LYS A CA 1
ATOM 1658 C C . LYS A 1 223 ? 2.133 3.007 -6.003 1.00 95.06 223 LYS A C 1
ATOM 1660 O O . LYS A 1 223 ? 1.221 3.776 -5.685 1.00 95.06 223 LYS A O 1
ATOM 1665 N N . HIS A 1 224 ? 3.373 3.115 -5.533 1.00 96.38 224 HIS A N 1
ATOM 1666 C CA . HIS A 1 224 ? 3.796 4.271 -4.747 1.00 96.38 224 HIS A CA 1
ATOM 1667 C C . HIS A 1 224 ? 4.002 5.491 -5.648 1.00 96.38 224 HIS A C 1
ATOM 1669 O O . HIS A 1 224 ? 4.653 5.409 -6.691 1.00 96.38 224 HIS A O 1
ATOM 1675 N N . GLY A 1 225 ? 3.445 6.628 -5.245 1.00 96.88 225 GLY A N 1
ATOM 1676 C CA . GLY A 1 225 ? 3.705 7.917 -5.866 1.00 96.88 225 GLY A CA 1
ATOM 1677 C C . GLY A 1 225 ? 3.580 9.041 -4.848 1.00 96.88 225 GLY A C 1
ATOM 1678 O O . GLY A 1 225 ? 2.956 8.875 -3.803 1.00 96.88 225 GLY A O 1
ATOM 1679 N N . SER A 1 226 ? 4.113 10.213 -5.175 1.00 96.94 226 SER A N 1
ATOM 1680 C CA . SER A 1 226 ? 4.061 11.366 -4.280 1.00 96.94 226 SER A CA 1
ATOM 1681 C C . SER A 1 226 ? 3.444 12.593 -4.949 1.00 96.94 226 SER A C 1
ATOM 1683 O O . SER A 1 226 ? 3.711 12.901 -6.111 1.00 96.94 226 SER A O 1
ATOM 1685 N N . TYR A 1 227 ? 2.637 13.354 -4.204 1.00 94.88 227 TYR A N 1
ATOM 1686 C CA . TYR A 1 227 ? 2.144 14.664 -4.638 1.00 94.88 227 TYR A CA 1
ATOM 1687 C C . TYR A 1 227 ? 2.612 15.757 -3.682 1.00 94.88 227 TYR A C 1
ATOM 1689 O O . TYR A 1 227 ? 2.253 15.786 -2.503 1.00 94.88 227 TYR A O 1
ATOM 1697 N N . LYS A 1 228 ? 3.434 16.680 -4.201 1.00 94.00 228 LYS A N 1
ATOM 1698 C CA . LYS A 1 228 ? 4.077 17.747 -3.409 1.00 94.00 228 LYS A CA 1
ATOM 1699 C C . LYS A 1 228 ? 4.809 17.202 -2.170 1.00 94.00 228 LYS A C 1
ATOM 1701 O O . LYS A 1 228 ? 4.718 17.786 -1.096 1.00 94.00 228 LYS A O 1
ATOM 1706 N N . GLY A 1 229 ? 5.484 16.063 -2.327 1.00 92.56 229 GLY A N 1
ATOM 1707 C CA . GLY A 1 229 ? 6.214 15.388 -1.250 1.00 92.56 229 GLY A CA 1
ATOM 1708 C C . GLY A 1 229 ? 5.353 14.573 -0.279 1.00 92.56 229 GLY A C 1
ATOM 1709 O O . GLY A 1 229 ? 5.904 14.030 0.667 1.00 92.56 229 GLY A O 1
ATOM 1710 N N . ASN A 1 230 ? 4.035 14.470 -0.492 1.00 93.94 230 ASN A N 1
ATOM 1711 C CA . ASN A 1 230 ? 3.171 13.613 0.322 1.00 93.94 230 ASN A CA 1
ATOM 1712 C C . ASN A 1 230 ? 2.978 12.257 -0.373 1.00 93.94 230 ASN A C 1
ATOM 1714 O O . ASN A 1 230 ? 2.515 12.264 -1.521 1.00 93.94 230 ASN A O 1
ATOM 1718 N N . PRO A 1 231 ? 3.293 11.131 0.292 1.00 97.25 231 PRO A N 1
ATOM 1719 C CA . PRO A 1 231 ? 3.122 9.800 -0.275 1.00 97.25 231 PRO A CA 1
ATOM 1720 C C . PRO A 1 231 ? 1.640 9.462 -0.459 1.00 97.25 231 PRO A C 1
ATOM 1722 O O . PRO A 1 231 ? 0.777 9.865 0.328 1.00 97.25 231 PRO A O 1
ATOM 1725 N N . GLN A 1 232 ? 1.339 8.727 -1.525 1.00 98.12 232 GLN A N 1
ATOM 1726 C CA . GLN A 1 232 ? 0.002 8.258 -1.858 1.00 98.12 232 GLN A CA 1
ATOM 1727 C C . GLN A 1 232 ? 0.057 7.007 -2.738 1.00 98.12 232 GLN A C 1
ATOM 1729 O O . GLN A 1 232 ? 0.918 6.859 -3.605 1.00 98.12 232 GLN A O 1
ATOM 1734 N N . MET A 1 233 ? -0.924 6.122 -2.581 1.00 98.19 233 MET A N 1
ATOM 1735 C CA . MET A 1 233 ? -1.125 5.048 -3.544 1.00 98.19 233 MET A CA 1
ATOM 1736 C C . MET A 1 233 ? -1.804 5.578 -4.796 1.00 98.19 233 MET A C 1
ATOM 1738 O O . MET A 1 233 ? -2.866 6.194 -4.728 1.00 98.19 233 MET A O 1
ATOM 1742 N N . THR A 1 234 ? -1.188 5.321 -5.944 1.00 96.56 234 THR A N 1
ATOM 1743 C CA . THR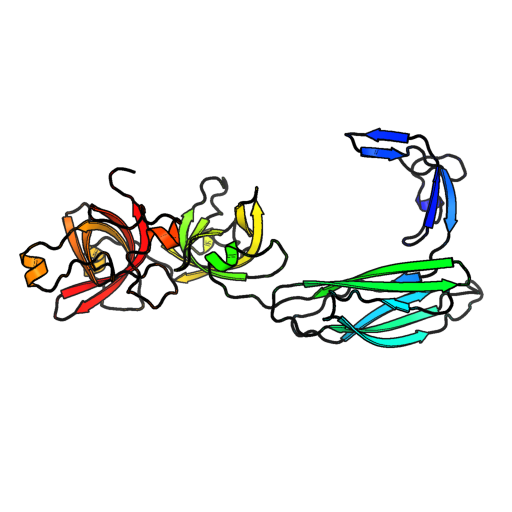 A 1 234 ? -1.691 5.709 -7.263 1.00 96.56 234 THR A CA 1
ATOM 1744 C C . THR A 1 234 ? -2.004 4.477 -8.098 1.00 96.56 234 THR A C 1
ATOM 1746 O O . THR A 1 234 ? -1.442 3.405 -7.876 1.00 96.56 234 THR A O 1
ATOM 1749 N N . SER A 1 235 ? -2.898 4.632 -9.079 1.00 94.12 235 SER A N 1
ATOM 1750 C CA . SER A 1 235 ? -3.326 3.528 -9.956 1.00 94.12 235 SER A CA 1
ATOM 1751 C C . SER A 1 235 ? -3.797 2.300 -9.164 1.00 94.12 235 SER A C 1
ATOM 1753 O O . SER A 1 235 ? -3.482 1.170 -9.524 1.00 94.12 235 SER A O 1
ATOM 1755 N N . GLY A 1 236 ? -4.466 2.541 -8.031 1.00 95.12 236 GLY A N 1
ATOM 1756 C CA . GLY A 1 236 ? -4.906 1.486 -7.129 1.00 95.12 236 GLY A CA 1
ATOM 1757 C C . GLY A 1 236 ? -6.187 0.813 -7.614 1.00 95.12 236 GLY A C 1
ATOM 1758 O O . GLY A 1 236 ? -7.048 1.492 -8.165 1.00 95.12 236 GLY A O 1
ATOM 1759 N N . THR A 1 237 ? -6.353 -0.478 -7.350 1.00 96.31 237 THR A N 1
ATOM 1760 C CA . THR A 1 237 ? -7.636 -1.195 -7.437 1.00 96.31 237 THR A CA 1
ATOM 1761 C C . THR A 1 237 ? -8.119 -1.531 -6.032 1.00 96.31 237 THR A C 1
ATOM 1763 O O . THR A 1 237 ? -7.320 -1.971 -5.203 1.00 96.31 237 THR A O 1
ATOM 1766 N N . CYS A 1 238 ? -9.404 -1.306 -5.751 1.00 96.75 238 CYS A N 1
ATOM 1767 C CA . CYS A 1 238 ? -9.995 -1.542 -4.434 1.00 96.75 238 CYS A CA 1
ATOM 1768 C C . CYS A 1 238 ? -10.752 -2.875 -4.383 1.00 96.75 238 CYS A C 1
ATOM 1770 O O . CYS A 1 238 ? -11.639 -3.115 -5.202 1.00 96.75 238 CYS A O 1
ATOM 1772 N N . GLU A 1 239 ? -10.453 -3.698 -3.382 1.00 96.94 239 GLU A N 1
ATOM 1773 C CA . GLU A 1 239 ? -11.193 -4.916 -3.050 1.00 96.94 239 GLU A CA 1
ATOM 1774 C C . GLU A 1 239 ? -11.699 -4.827 -1.607 1.00 96.94 239 GLU A C 1
ATOM 1776 O O . GLU A 1 239 ? -10.962 -4.435 -0.703 1.00 96.94 239 GLU A O 1
ATOM 1781 N N . VAL A 1 240 ? -12.960 -5.194 -1.367 1.00 97.12 240 VAL A N 1
ATOM 1782 C CA . VAL A 1 240 ? -13.507 -5.233 -0.003 1.00 97.12 240 VAL A CA 1
ATOM 1783 C C . VAL A 1 240 ? -13.212 -6.577 0.637 1.00 97.12 240 VAL A C 1
ATOM 1785 O O . VAL A 1 240 ? -13.720 -7.604 0.191 1.00 97.12 240 VAL A O 1
ATOM 1788 N N . GLU A 1 241 ? -12.452 -6.563 1.731 1.00 96.31 241 GLU A N 1
ATOM 1789 C CA . GLU A 1 241 ? -12.275 -7.747 2.575 1.00 96.31 241 GLU A CA 1
ATOM 1790 C C . GLU A 1 241 ? -13.459 -7.925 3.527 1.00 96.31 241 GLU A C 1
ATOM 1792 O O . GLU A 1 241 ? -13.950 -9.039 3.728 1.00 96.31 241 GLU A O 1
ATOM 1797 N N . LYS A 1 242 ? -13.919 -6.825 4.140 1.00 96.75 242 LYS A N 1
ATOM 1798 C CA . LYS A 1 242 ? -15.077 -6.817 5.040 1.00 96.75 242 LYS A CA 1
ATOM 1799 C C . LYS A 1 242 ? -15.900 -5.552 4.847 1.00 96.75 242 LYS A C 1
ATOM 1801 O O . LYS A 1 242 ? -15.438 -4.454 5.145 1.00 96.75 242 LYS A O 1
ATOM 1806 N N . SER A 1 243 ? -17.150 -5.734 4.427 1.00 96.62 243 SER A N 1
ATOM 1807 C CA . SER A 1 243 ? -18.154 -4.672 4.471 1.00 96.62 243 SER A CA 1
ATOM 1808 C C . SER A 1 243 ? -18.676 -4.542 5.896 1.00 96.62 243 SER A C 1
ATOM 1810 O O . SER A 1 243 ? -19.274 -5.477 6.433 1.00 96.62 243 SER A O 1
ATOM 1812 N N . ILE A 1 244 ? -18.469 -3.378 6.497 1.00 97.94 244 ILE A N 1
ATOM 1813 C CA . ILE A 1 244 ? -18.837 -3.085 7.876 1.00 97.94 244 ILE A CA 1
ATOM 1814 C C . ILE A 1 244 ? -20.132 -2.275 7.899 1.00 97.94 244 ILE A C 1
ATOM 1816 O O . ILE A 1 244 ? -20.357 -1.390 7.070 1.00 97.94 244 ILE A O 1
ATOM 1820 N N . THR A 1 245 ? -21.012 -2.602 8.843 1.00 97.62 245 THR A N 1
ATOM 1821 C CA . THR A 1 245 ? -22.277 -1.887 9.056 1.00 97.62 245 THR A CA 1
ATOM 1822 C C . THR A 1 245 ? -22.180 -1.056 10.326 1.00 97.62 245 THR A C 1
ATOM 1824 O O . THR A 1 245 ? -21.764 -1.577 11.361 1.00 97.62 245 THR A O 1
ATOM 1827 N N . ALA A 1 246 ? -22.559 0.219 10.248 1.00 97.69 246 ALA A N 1
ATOM 1828 C CA . ALA A 1 246 ? -22.717 1.069 11.422 1.00 97.69 246 ALA A CA 1
ATOM 1829 C C . ALA A 1 246 ? -24.022 0.735 12.148 1.00 97.69 246 ALA A C 1
ATOM 1831 O O . ALA A 1 246 ? -25.050 0.556 11.496 1.00 97.69 246 ALA A O 1
ATOM 1832 N N . VAL A 1 247 ? -23.960 0.637 13.473 1.00 98.38 247 VAL A N 1
ATOM 1833 C CA . VAL A 1 247 ? -25.095 0.289 14.342 1.00 98.38 247 VAL A CA 1
ATOM 1834 C C . VAL A 1 247 ? -25.027 1.103 15.634 1.00 98.38 247 VAL A C 1
ATOM 1836 O O . VAL A 1 247 ? -23.943 1.540 16.030 1.00 98.38 247 VAL A O 1
ATOM 1839 N N . SER A 1 248 ? -26.163 1.293 16.307 1.00 98.38 248 SER A N 1
ATOM 1840 C CA . SER A 1 248 ? -26.166 1.843 17.672 1.00 98.38 248 SER A CA 1
ATOM 1841 C C . SER A 1 248 ? -25.584 0.843 18.680 1.00 98.38 248 SER A C 1
ATOM 1843 O O . SER A 1 248 ? -25.470 -0.353 18.389 1.00 98.38 248 SER A O 1
ATOM 1845 N N . LEU A 1 249 ? -25.240 1.292 19.895 1.00 98.69 249 LEU A N 1
ATOM 1846 C CA . LEU A 1 249 ? -24.772 0.365 20.934 1.00 98.69 249 LEU A CA 1
ATOM 1847 C C . LEU A 1 249 ? -25.870 -0.621 21.336 1.00 98.69 249 LEU A C 1
ATOM 1849 O O . LEU A 1 249 ? -25.585 -1.798 21.552 1.00 98.69 249 LEU A O 1
ATOM 1853 N N . GLN A 1 250 ? -27.127 -0.176 21.367 1.00 98.38 250 GLN A N 1
ATOM 1854 C CA . GLN A 1 250 ? -28.266 -1.058 21.602 1.00 98.38 250 GLN A CA 1
ATOM 1855 C C . GLN A 1 250 ? -28.371 -2.145 20.521 1.00 98.38 250 GLN A C 1
ATOM 1857 O O . GLN A 1 250 ? -28.396 -3.332 20.841 1.00 98.38 250 GLN A O 1
ATOM 1862 N N . GLU A 1 251 ? -28.356 -1.757 19.243 1.00 98.50 251 GLU A N 1
ATOM 1863 C CA . GLU A 1 251 ? -28.414 -2.701 18.122 1.00 98.50 251 GLU A CA 1
ATOM 1864 C C . GLU A 1 251 ? -27.225 -3.667 18.117 1.00 98.50 251 GLU A C 1
ATOM 1866 O O . GLU A 1 251 ? -27.383 -4.830 17.741 1.00 98.50 251 GLU A O 1
ATOM 1871 N N . PHE A 1 252 ? -26.038 -3.198 18.518 1.00 98.62 252 PHE A N 1
ATOM 1872 C CA . PHE A 1 252 ? -24.848 -4.027 18.681 1.00 98.62 252 PHE A CA 1
ATOM 1873 C C . PHE A 1 252 ? -25.059 -5.094 19.756 1.00 98.62 252 PHE A C 1
ATOM 1875 O O . PHE A 1 252 ? -24.813 -6.272 19.503 1.00 98.62 252 PHE A O 1
ATOM 1882 N N . MET A 1 253 ? -25.553 -4.709 20.936 1.00 98.19 253 MET A N 1
ATOM 1883 C CA . MET A 1 253 ? -25.798 -5.625 22.057 1.00 98.19 253 MET A CA 1
ATOM 1884 C C . MET A 1 253 ? -26.867 -6.685 21.762 1.00 98.19 253 MET A C 1
ATOM 1886 O O . MET A 1 253 ? -26.866 -7.742 22.390 1.00 98.19 253 MET A O 1
ATOM 1890 N N . GLU A 1 254 ? -27.743 -6.447 20.789 1.00 98.12 254 GLU A N 1
ATOM 1891 C CA . GLU A 1 254 ? -28.742 -7.415 20.325 1.00 98.12 254 GLU A CA 1
ATOM 1892 C C . GLU A 1 254 ? -28.186 -8.417 19.292 1.00 98.12 254 GLU A C 1
ATOM 1894 O O . GLU A 1 254 ? -28.848 -9.406 18.963 1.00 98.12 254 GLU A O 1
ATOM 1899 N N . LYS A 1 255 ? -26.966 -8.206 18.773 1.00 98.25 255 LYS A N 1
ATOM 1900 C CA . LYS A 1 255 ? -26.329 -9.139 17.829 1.00 98.25 255 LYS A CA 1
ATOM 1901 C C . LYS A 1 255 ? -25.923 -10.456 18.511 1.00 98.25 255 LYS A C 1
ATOM 1903 O O . LYS A 1 255 ? -25.660 -10.499 19.719 1.00 98.25 255 LYS A O 1
ATOM 1908 N N . PRO A 1 256 ? -25.841 -11.564 17.752 1.00 97.75 256 PRO A N 1
ATOM 1909 C CA . PRO A 1 256 ? -25.244 -12.790 18.267 1.00 97.75 256 PRO A CA 1
ATOM 1910 C C . PRO A 1 256 ? -23.759 -12.582 18.589 1.00 97.75 256 PRO A C 1
ATOM 1912 O O . PRO A 1 256 ? -23.100 -11.723 18.004 1.00 97.75 256 PRO A O 1
ATOM 1915 N N . ASP A 1 257 ? -23.235 -13.394 19.504 1.00 98.38 257 ASP A N 1
ATOM 1916 C CA . ASP A 1 257 ? -21.789 -13.493 19.705 1.00 98.38 257 ASP A CA 1
ATOM 1917 C C . ASP A 1 257 ? -21.147 -14.104 18.451 1.00 98.38 257 ASP A C 1
ATOM 1919 O O . ASP A 1 257 ? -21.485 -15.222 18.057 1.00 98.38 257 ASP A O 1
ATOM 1923 N N . ASP A 1 258 ? -20.224 -13.376 17.825 1.00 98.00 258 ASP A N 1
ATOM 1924 C CA . ASP A 1 258 ? -19.469 -13.843 16.662 1.00 98.00 258 ASP A CA 1
ATOM 1925 C C . ASP A 1 258 ? -18.193 -13.019 16.495 1.00 98.00 258 ASP A C 1
ATOM 1927 O O . ASP A 1 258 ? -18.241 -11.846 16.142 1.00 98.00 258 ASP A O 1
ATOM 1931 N N . THR A 1 259 ? -17.035 -13.655 16.665 1.00 96.00 259 THR A N 1
ATOM 1932 C CA . THR A 1 259 ? -15.722 -13.000 16.568 1.00 96.00 259 THR A CA 1
ATOM 1933 C C . THR A 1 259 ? -15.277 -12.685 15.137 1.00 96.00 259 THR A C 1
ATOM 1935 O O . THR A 1 259 ? -14.179 -12.167 14.929 1.00 96.00 259 THR A O 1
ATOM 1938 N N . LYS A 1 260 ? -16.095 -13.015 14.129 1.00 95.69 260 LYS A N 1
ATOM 1939 C CA . LYS A 1 260 ? -15.796 -12.798 12.704 1.00 95.69 260 LYS A CA 1
ATOM 1940 C C . LYS A 1 260 ? -16.679 -11.743 12.042 1.00 95.69 260 LYS A C 1
ATOM 1942 O O . LYS A 1 260 ? -16.316 -11.281 10.950 1.00 95.69 260 LYS A O 1
ATOM 1947 N N . THR A 1 261 ? -17.782 -11.365 12.687 1.00 97.25 261 THR A N 1
ATOM 1948 C CA . THR A 1 261 ? -18.707 -10.328 12.225 1.00 97.25 261 THR A CA 1
ATOM 1949 C C . THR A 1 261 ? -18.436 -9.033 12.977 1.00 97.25 261 THR A C 1
ATOM 1951 O O . THR A 1 261 ? -18.462 -8.990 14.203 1.00 97.25 261 THR A O 1
ATOM 1954 N N . PHE A 1 262 ? -18.170 -7.972 12.221 1.00 98.12 262 PHE A N 1
ATOM 1955 C CA . PHE A 1 262 ? -17.743 -6.685 12.751 1.00 98.12 262 PHE A CA 1
ATOM 1956 C C . PHE A 1 262 ? -18.776 -5.604 12.444 1.00 98.12 262 PHE A C 1
ATOM 1958 O O . PHE A 1 262 ? -19.373 -5.582 11.366 1.00 98.12 262 PHE A O 1
ATOM 1965 N N . PHE A 1 263 ? -18.926 -4.676 13.379 1.00 98.56 263 PHE A N 1
ATOM 1966 C CA . PHE A 1 263 ? -19.816 -3.529 13.286 1.00 98.56 263 PHE A CA 1
ATOM 1967 C C . PHE A 1 263 ? -19.053 -2.251 13.614 1.00 98.56 263 PHE A C 1
ATOM 1969 O O . PHE A 1 263 ? -18.165 -2.265 14.463 1.00 98.56 263 PHE A O 1
ATOM 1976 N N . LEU A 1 264 ? -19.398 -1.152 12.950 1.00 98.50 264 LEU A N 1
ATOM 1977 C CA . LEU A 1 264 ? -18.858 0.164 13.270 1.00 98.50 264 LEU A CA 1
ATOM 1978 C C . LEU A 1 264 ? -19.683 0.746 14.422 1.00 98.50 264 LEU A C 1
ATOM 1980 O O . LEU A 1 264 ? -20.883 0.967 14.263 1.00 98.50 264 LEU A O 1
ATOM 1984 N N . ILE A 1 265 ? -19.036 0.975 15.561 1.00 98.62 265 ILE A N 1
ATOM 1985 C CA . ILE A 1 265 ? -19.646 1.568 16.754 1.00 98.62 265 ILE A CA 1
ATOM 1986 C C . ILE A 1 265 ? -18.828 2.772 17.216 1.00 98.62 265 ILE A C 1
ATOM 1988 O O . ILE A 1 265 ? -17.602 2.820 17.051 1.00 98.62 265 ILE A O 1
ATOM 1992 N N . SER A 1 266 ? -19.518 3.737 17.815 1.00 98.19 266 SER A N 1
ATOM 1993 C CA . SER A 1 266 ? -18.922 4.967 18.326 1.00 98.19 266 SER A CA 1
ATOM 1994 C C . SER A 1 266 ? -19.566 5.369 19.643 1.00 98.19 266 SER A C 1
ATOM 1996 O O . SER A 1 266 ? -20.719 5.036 19.904 1.00 98.19 266 SER A O 1
ATOM 1998 N N . GLY A 1 267 ? -18.828 6.119 20.450 1.00 98.25 267 GLY A N 1
ATOM 1999 C CA . GLY A 1 267 ? -19.331 6.668 21.703 1.00 98.25 267 GLY A CA 1
ATOM 2000 C C . GLY A 1 267 ? -18.225 7.308 22.529 1.00 98.25 267 GLY A C 1
ATOM 2001 O O . GLY A 1 267 ? -17.047 7.283 22.159 1.00 98.25 267 GLY A O 1
ATOM 2002 N N . LYS A 1 268 ? -18.625 7.862 23.667 1.00 98.44 268 LYS A N 1
ATOM 2003 C CA . LYS A 1 268 ? -17.756 8.491 24.653 1.00 98.44 268 LYS A CA 1
ATOM 2004 C C . LYS A 1 268 ? -17.100 7.433 25.533 1.00 98.44 268 LYS A C 1
ATOM 2006 O O . LYS A 1 268 ? -17.763 6.509 26.001 1.00 98.44 268 LYS A O 1
ATOM 2011 N N . ILE A 1 269 ? -15.807 7.589 25.789 1.00 98.62 269 ILE A N 1
ATOM 2012 C CA . ILE A 1 269 ? -15.055 6.732 26.708 1.00 98.62 269 ILE A CA 1
ATOM 2013 C C . ILE A 1 269 ? -15.332 7.158 28.148 1.00 98.62 269 ILE A C 1
ATOM 2015 O O . ILE A 1 269 ? -14.996 8.270 28.552 1.00 98.62 269 ILE A O 1
ATOM 2019 N N . CYS A 1 270 ? -15.889 6.245 28.934 1.00 98.31 270 CYS A N 1
ATOM 2020 C CA . CYS A 1 270 ? -16.234 6.441 30.334 1.00 98.31 270 CYS A CA 1
ATOM 2021 C C . CYS A 1 270 ? -15.539 5.408 31.223 1.00 98.31 270 CYS A C 1
ATOM 2023 O O . CYS A 1 270 ? -15.383 4.237 30.852 1.00 98.31 270 CYS A O 1
ATOM 2025 N N . GLN A 1 271 ? -15.207 5.814 32.448 1.00 98.31 271 GLN A N 1
ATOM 2026 C CA . GLN A 1 271 ? -14.942 4.848 33.508 1.00 98.31 271 GLN A CA 1
ATOM 2027 C C . GLN A 1 271 ? -16.202 4.016 33.813 1.00 98.31 271 GLN A C 1
ATOM 2029 O O . GLN A 1 271 ? -17.329 4.520 33.681 1.00 98.31 271 GLN A O 1
ATOM 2034 N N . PRO A 1 272 ? -16.037 2.744 34.223 1.00 98.25 272 PRO A N 1
ATOM 2035 C CA . PRO A 1 272 ? -17.133 1.990 34.807 1.00 98.25 272 PRO A CA 1
ATOM 2036 C C . PRO A 1 272 ? -17.583 2.654 36.114 1.00 98.25 272 PRO A C 1
ATOM 2038 O O . PRO A 1 272 ? -16.768 3.144 36.895 1.00 98.25 272 PRO A O 1
ATOM 2041 N N . THR A 1 273 ? -18.886 2.644 36.365 1.00 97.94 273 THR A N 1
ATOM 2042 C CA . THR A 1 273 ? -19.462 2.951 37.678 1.00 97.94 273 THR A CA 1
ATOM 2043 C C . THR A 1 273 ? -18.999 1.929 38.723 1.00 97.94 273 THR A C 1
ATOM 2045 O O . THR A 1 273 ? -18.506 0.852 38.383 1.00 97.94 273 THR A O 1
ATOM 2048 N N . GLU A 1 274 ? -19.184 2.227 40.012 1.00 97.38 274 GLU A N 1
ATOM 2049 C CA . GLU A 1 274 ? -18.834 1.290 41.093 1.00 97.38 274 GLU A CA 1
ATOM 2050 C C . GLU A 1 274 ? -19.536 -0.073 40.937 1.00 97.38 274 GLU A C 1
ATOM 2052 O O . GLU A 1 274 ? -18.922 -1.119 41.153 1.00 97.38 274 GLU A O 1
ATOM 2057 N N . GLU A 1 275 ? -20.799 -0.071 40.502 1.00 96.94 275 GLU A N 1
ATOM 2058 C CA . GLU A 1 275 ? -21.579 -1.286 40.245 1.00 96.94 275 GLU A CA 1
ATOM 2059 C C . GLU A 1 275 ? -21.059 -2.062 39.023 1.00 96.94 275 GLU A C 1
ATOM 2061 O O . GLU A 1 275 ? -20.883 -3.279 39.081 1.00 96.94 275 GLU A O 1
ATOM 2066 N N . GLU A 1 276 ? -20.764 -1.375 37.920 1.00 97.12 276 GLU A N 1
ATOM 2067 C CA . GLU A 1 276 ? -20.174 -1.980 36.719 1.00 97.12 276 GLU A CA 1
ATOM 2068 C C . GLU A 1 276 ? -18.801 -2.604 37.023 1.00 97.12 276 GLU A C 1
ATOM 2070 O O . GLU A 1 276 ? -18.509 -3.731 36.608 1.00 97.12 276 GLU A O 1
ATOM 2075 N N . ALA A 1 277 ? -17.978 -1.912 37.816 1.00 96.56 277 ALA A N 1
ATOM 2076 C CA . ALA A 1 277 ? -16.676 -2.400 38.250 1.00 96.56 277 ALA A CA 1
ATOM 2077 C C . ALA A 1 277 ? -16.790 -3.641 39.149 1.00 96.56 277 ALA A C 1
ATOM 2079 O O . ALA A 1 277 ? -16.048 -4.613 38.966 1.00 96.56 277 ALA A O 1
ATOM 2080 N N . ALA A 1 278 ? -17.760 -3.656 40.072 1.00 95.44 278 ALA A N 1
ATOM 2081 C CA . ALA A 1 278 ? -18.079 -4.833 40.881 1.00 95.44 278 ALA A CA 1
ATOM 2082 C C . ALA A 1 278 ? -18.531 -6.033 40.022 1.00 95.44 278 ALA A C 1
ATOM 2084 O O . ALA A 1 278 ? -18.309 -7.184 40.401 1.00 95.44 278 ALA A O 1
ATOM 2085 N N . ASN A 1 279 ? -19.083 -5.771 38.832 1.00 93.25 279 ASN A N 1
ATOM 2086 C CA . ASN A 1 279 ? -19.504 -6.767 37.846 1.00 93.25 279 ASN A CA 1
ATOM 2087 C C . ASN A 1 279 ? -18.430 -7.108 36.791 1.00 93.25 279 ASN A C 1
ATOM 2089 O O . ASN A 1 279 ? -18.744 -7.619 35.718 1.00 93.25 279 ASN A O 1
ATOM 2093 N N . ASN A 1 280 ? -17.148 -6.938 37.130 1.00 93.44 280 ASN A N 1
ATOM 2094 C CA . ASN A 1 280 ? -15.970 -7.291 36.322 1.00 93.44 280 ASN A CA 1
ATOM 2095 C C . ASN A 1 280 ? -15.640 -6.360 35.143 1.00 93.44 280 ASN A C 1
ATOM 2097 O O . ASN A 1 280 ? -14.717 -6.682 34.389 1.00 93.44 280 ASN A O 1
ATOM 2101 N N . MET A 1 281 ? -16.291 -5.201 35.001 1.00 96.94 281 MET A N 1
ATOM 2102 C CA . MET A 1 281 ? -15.850 -4.197 34.027 1.00 96.94 281 MET A CA 1
ATOM 2103 C C . MET A 1 281 ? -14.595 -3.483 34.543 1.00 96.94 281 MET A C 1
ATOM 2105 O O . MET A 1 281 ? -14.596 -2.863 35.603 1.00 96.94 281 MET A O 1
ATOM 2109 N N . LYS A 1 282 ? -13.487 -3.577 33.807 1.00 96.62 282 LYS A N 1
ATOM 2110 C CA . LYS A 1 282 ? -12.204 -2.969 34.198 1.00 96.62 282 LYS A CA 1
ATOM 2111 C C . LYS A 1 282 ? -11.921 -1.694 33.422 1.00 96.62 282 LYS A C 1
ATOM 2113 O O . LYS A 1 282 ? -12.181 -1.639 32.226 1.00 96.62 282 LYS A O 1
ATOM 2118 N N . TRP A 1 283 ? -11.281 -0.740 34.086 1.00 98.06 283 TRP A N 1
ATOM 2119 C CA . TRP A 1 283 ? -10.680 0.431 33.457 1.00 98.06 283 TRP A CA 1
ATOM 2120 C C . TRP A 1 283 ? -9.199 0.191 33.154 1.00 98.06 283 TRP A C 1
ATOM 2122 O O . TRP A 1 283 ? -8.427 -0.120 34.061 1.00 98.06 283 TRP A O 1
ATOM 2132 N N . ASP A 1 284 ? -8.807 0.323 31.888 1.00 97.69 284 ASP A N 1
ATOM 2133 C CA . ASP A 1 284 ? -7.412 0.301 31.446 1.00 97.69 284 ASP A CA 1
ATOM 2134 C C . ASP A 1 284 ? -7.261 0.894 30.035 1.00 97.69 284 ASP A C 1
ATOM 2136 O O . ASP A 1 284 ? -7.391 0.186 29.038 1.00 97.69 284 ASP A O 1
ATOM 2140 N N . LEU A 1 285 ? -6.906 2.176 29.949 1.00 95.94 285 LEU A N 1
ATOM 2141 C CA . LEU A 1 285 ? -6.552 2.847 28.690 1.00 95.94 285 LEU A CA 1
ATOM 2142 C C . LEU A 1 285 ? -5.052 2.785 28.362 1.00 95.94 285 LEU A C 1
ATOM 2144 O O . LEU A 1 285 ? -4.586 3.472 27.464 1.00 95.94 285 LEU A O 1
ATOM 2148 N N . THR A 1 286 ? -4.255 2.007 29.091 1.00 95.19 286 THR A N 1
ATOM 2149 C CA . THR A 1 286 ? -2.799 1.979 28.873 1.00 95.19 286 THR A CA 1
ATOM 2150 C C . THR A 1 286 ? -2.372 0.734 28.123 1.00 95.19 286 THR A C 1
ATOM 2152 O O . THR A 1 286 ? -1.602 0.812 27.168 1.00 95.19 286 THR A O 1
ATOM 2155 N N . THR A 1 287 ? -2.897 -0.421 28.526 1.00 96.81 287 THR A N 1
ATOM 2156 C CA . THR A 1 287 ? -2.472 -1.702 27.975 1.00 96.81 287 THR A CA 1
ATOM 2157 C C . THR A 1 287 ? -3.501 -2.203 26.980 1.00 96.81 287 THR A C 1
ATOM 2159 O O . THR A 1 287 ? -3.189 -2.312 25.796 1.00 96.81 287 THR A O 1
ATOM 2162 N N . TYR A 1 288 ? -4.719 -2.489 27.445 1.00 97.69 288 TYR A N 1
ATOM 2163 C CA . TYR A 1 288 ? -5.714 -3.195 26.639 1.00 97.69 288 TYR A CA 1
ATOM 2164 C C . TYR A 1 288 ? -6.725 -2.288 25.938 1.00 97.69 288 TYR A C 1
ATOM 2166 O O . TYR A 1 288 ? -7.228 -2.683 24.893 1.00 97.69 288 TYR A O 1
ATOM 2174 N N . GLY A 1 289 ? -7.042 -1.110 26.481 1.00 97.56 289 GLY A N 1
ATOM 2175 C CA . GLY A 1 289 ? -8.199 -0.332 26.029 1.00 97.56 289 GLY A CA 1
ATOM 2176 C C . GLY A 1 289 ? -9.506 -0.894 26.586 1.00 97.56 289 GLY A C 1
ATOM 2177 O O . GLY A 1 289 ? -10.453 -1.114 25.839 1.00 97.56 289 GLY A O 1
ATOM 2178 N N . ASN A 1 290 ? -9.535 -1.183 27.889 1.00 98.50 290 ASN A N 1
ATOM 2179 C CA . ASN A 1 290 ? -10.745 -1.585 28.593 1.00 98.50 290 ASN A CA 1
ATOM 2180 C C . ASN A 1 290 ? -11.458 -0.351 29.152 1.00 98.50 290 ASN A C 1
ATOM 2182 O O . ASN A 1 290 ? -10.867 0.400 29.933 1.00 98.50 290 ASN A O 1
ATOM 2186 N N . PHE A 1 291 ? -12.714 -0.147 28.774 1.00 98.69 291 PHE A N 1
ATOM 2187 C CA . PHE A 1 291 ? -13.515 1.001 29.206 1.00 98.69 291 PHE A CA 1
ATOM 2188 C C . PHE A 1 291 ? -15.005 0.746 28.974 1.00 98.69 291 PHE A C 1
ATOM 2190 O O . PHE A 1 291 ? -15.384 -0.247 28.353 1.00 98.69 291 PHE A O 1
ATOM 2197 N N . VAL A 1 292 ? -15.854 1.648 29.465 1.00 98.75 292 VAL A N 1
ATOM 2198 C CA . VAL A 1 292 ? -17.269 1.690 29.087 1.00 98.75 292 VAL A CA 1
ATOM 2199 C C . VAL A 1 292 ? -17.441 2.690 27.951 1.00 98.75 292 VAL A C 1
ATOM 2201 O O . VAL A 1 292 ? -16.972 3.821 28.042 1.00 98.75 292 VAL A O 1
ATOM 2204 N N . LEU A 1 293 ? -18.086 2.265 26.871 1.00 98.75 293 LEU A N 1
ATOM 2205 C CA . LEU A 1 293 ? -18.481 3.114 25.756 1.00 98.75 293 LEU A CA 1
ATOM 2206 C C . LEU A 1 293 ? -19.925 3.566 25.979 1.00 98.75 293 LEU A C 1
ATOM 2208 O O . LEU A 1 293 ? -20.801 2.722 26.164 1.00 98.75 293 LEU A O 1
ATOM 2212 N N . GLU A 1 294 ? -20.159 4.874 25.976 1.00 98.56 294 GLU A N 1
ATOM 2213 C CA . GLU A 1 294 ? -21.483 5.470 26.168 1.00 98.56 294 GLU A CA 1
ATOM 2214 C C . GLU A 1 294 ? -21.916 6.241 24.916 1.00 98.56 294 GLU A C 1
ATOM 2216 O O . GLU A 1 294 ? -21.181 7.116 24.450 1.00 98.56 294 GLU A O 1
ATOM 2221 N N . ASP A 1 295 ? -23.086 5.928 24.358 1.00 97.12 295 ASP A N 1
ATOM 2222 C CA . ASP A 1 295 ? -23.661 6.697 23.245 1.00 97.12 295 ASP A CA 1
ATOM 2223 C C . ASP A 1 295 ? -24.449 7.929 23.728 1.00 97.12 295 ASP A C 1
ATOM 2225 O O . ASP A 1 295 ? -24.542 8.219 24.923 1.00 97.12 295 ASP A O 1
ATOM 2229 N N . ALA A 1 296 ? -24.972 8.716 22.785 1.00 93.88 296 ALA A N 1
ATOM 2230 C CA . ALA A 1 296 ? -25.687 9.954 23.096 1.00 93.88 296 ALA A CA 1
ATOM 2231 C C . ALA A 1 296 ? -27.018 9.699 23.827 1.00 93.88 296 ALA A C 1
ATOM 2233 O O . ALA A 1 296 ? -27.519 10.574 24.534 1.00 93.88 296 ALA A O 1
ATOM 2234 N N . GLU A 1 297 ? -27.575 8.501 23.665 1.00 94.50 297 GLU A N 1
ATOM 2235 C CA . GLU A 1 297 ? -28.794 8.017 24.298 1.00 94.50 297 GLU A CA 1
ATOM 2236 C C . GLU A 1 297 ? -28.550 7.518 25.735 1.00 94.50 297 GLU A C 1
ATOM 2238 O O . GLU A 1 297 ? -29.506 7.267 26.472 1.00 94.50 297 GLU A O 1
ATOM 2243 N N . GLY A 1 298 ? -27.284 7.417 26.158 1.00 96.44 298 GLY A N 1
ATOM 2244 C CA . GLY A 1 298 ? -26.882 6.933 27.478 1.00 96.44 298 GLY A CA 1
ATOM 2245 C C . GLY A 1 298 ? -26.784 5.410 27.572 1.00 96.44 298 GLY A C 1
ATOM 2246 O O . GLY A 1 298 ? -26.669 4.870 28.673 1.00 96.44 298 GLY A O 1
ATOM 2247 N N . THR A 1 299 ? -26.825 4.700 26.442 1.00 98.25 299 THR A N 1
ATOM 2248 C CA . THR A 1 299 ? -26.554 3.264 26.386 1.00 98.25 299 THR A CA 1
ATOM 2249 C C . THR A 1 299 ? -25.087 3.027 26.704 1.00 98.25 299 THR A C 1
ATOM 2251 O O . THR A 1 299 ? -24.215 3.674 26.130 1.00 98.25 299 THR A O 1
ATOM 2254 N N . ARG A 1 300 ? -24.799 2.076 27.596 1.00 98.19 300 ARG A N 1
ATOM 2255 C CA . ARG A 1 300 ? -23.441 1.772 28.064 1.00 98.19 300 ARG A CA 1
ATOM 2256 C C . ARG A 1 300 ? -23.047 0.349 27.681 1.00 98.19 300 ARG A C 1
ATOM 2258 O O . ARG A 1 300 ? -23.772 -0.596 27.977 1.00 98.19 300 ARG A O 1
ATOM 2265 N N . LEU A 1 301 ? -21.893 0.201 27.034 1.00 98.56 301 LEU A N 1
ATOM 2266 C CA . LEU A 1 301 ? -21.329 -1.074 26.582 1.00 98.56 301 LEU A CA 1
ATOM 2267 C C . LEU A 1 301 ? -19.910 -1.244 27.131 1.00 98.56 301 LEU A C 1
ATOM 2269 O O . LEU A 1 301 ? -19.078 -0.352 26.982 1.00 98.56 301 LEU A O 1
ATOM 2273 N N . TYR A 1 302 ? -19.597 -2.406 27.707 1.00 98.69 302 TYR A N 1
ATOM 2274 C CA . TYR A 1 302 ? -18.223 -2.712 28.097 1.00 98.69 302 TYR A CA 1
ATOM 2275 C C . TYR A 1 302 ? -17.374 -3.085 26.878 1.00 98.69 302 TYR A C 1
ATOM 2277 O O . TYR A 1 302 ? -17.706 -4.007 26.131 1.00 98.69 302 TYR A O 1
ATOM 2285 N N . ILE A 1 303 ? -16.256 -2.387 26.693 1.00 98.69 303 ILE A N 1
ATOM 2286 C CA . ILE A 1 303 ? -15.244 -2.716 25.694 1.00 98.69 303 ILE A CA 1
ATOM 2287 C C . ILE A 1 303 ? -14.116 -3.468 26.396 1.00 98.69 303 ILE A C 1
ATOM 2289 O O . ILE A 1 303 ? -13.426 -2.913 27.253 1.00 98.69 303 ILE A O 1
ATOM 2293 N N . TYR A 1 304 ? -13.928 -4.738 26.036 1.00 97.81 304 TYR A N 1
ATOM 2294 C CA . TYR A 1 304 ? -12.885 -5.614 26.571 1.00 97.81 304 TYR A CA 1
ATOM 2295 C C . TYR A 1 304 ? -11.661 -5.631 25.650 1.00 97.81 304 TYR A C 1
ATOM 2297 O O . TYR A 1 304 ? -11.215 -6.657 25.124 1.00 97.81 304 TYR A O 1
ATOM 2305 N N . GLY A 1 305 ? -11.115 -4.441 25.457 1.00 97.62 305 GLY A N 1
ATOM 2306 C CA . GLY A 1 305 ? -9.888 -4.219 24.730 1.00 97.62 305 GLY A CA 1
ATOM 2307 C C . GLY A 1 305 ? -10.098 -3.786 23.286 1.00 97.62 305 GLY A C 1
ATOM 2308 O O . GLY A 1 305 ? -11.068 -4.141 22.611 1.00 97.62 305 GLY A O 1
ATOM 2309 N N . VAL A 1 306 ? -9.133 -3.008 22.812 1.00 98.12 306 VAL A N 1
ATOM 2310 C CA . VAL A 1 306 ? -9.112 -2.446 21.470 1.00 98.12 306 VAL A CA 1
ATOM 2311 C C . VAL A 1 306 ? -7.712 -2.613 20.893 1.00 98.12 306 VAL A C 1
ATOM 2313 O O . VAL A 1 306 ? -6.721 -2.127 21.436 1.00 98.12 306 VAL A O 1
ATOM 2316 N N . TYR A 1 307 ? -7.624 -3.304 19.764 1.00 97.94 307 TYR A N 1
ATOM 2317 C CA . TYR A 1 307 ? -6.411 -3.371 18.965 1.00 97.94 307 TYR A CA 1
ATOM 2318 C C . TYR A 1 307 ? -6.117 -1.998 18.362 1.00 97.94 307 TYR A C 1
ATOM 2320 O O . TYR A 1 307 ? -7.023 -1.312 17.890 1.00 97.94 307 TYR A O 1
ATOM 2328 N N . ILE A 1 308 ? -4.842 -1.614 18.313 1.00 96.12 308 ILE A N 1
ATOM 2329 C CA . ILE A 1 308 ? -4.422 -0.285 17.835 1.00 96.12 308 ILE A CA 1
ATOM 2330 C C . ILE A 1 308 ? -4.730 -0.019 16.358 1.00 96.12 308 ILE A C 1
ATOM 2332 O O . ILE A 1 308 ? -4.655 1.122 15.925 1.00 96.12 308 ILE A O 1
ATOM 2336 N N . GLY A 1 309 ? -5.064 -1.042 15.579 1.00 96.06 309 GLY A N 1
ATOM 2337 C CA . GLY A 1 309 ? -5.467 -0.924 14.183 1.00 96.06 309 GLY A CA 1
ATOM 2338 C C . GLY A 1 309 ? -5.583 -2.299 13.537 1.00 96.06 309 GLY A C 1
ATOM 2339 O O . GLY A 1 309 ? -5.172 -3.305 14.121 1.00 96.06 309 GLY A O 1
ATOM 2340 N N . TRP A 1 310 ? -6.186 -2.361 12.352 1.00 97.06 310 TRP A N 1
ATOM 2341 C CA . TRP A 1 310 ? -6.416 -3.623 11.643 1.00 97.06 310 TRP A CA 1
ATOM 2342 C C . TRP A 1 310 ? -5.116 -4.351 11.316 1.00 97.06 310 TRP A C 1
ATOM 2344 O O . TRP A 1 310 ? -4.141 -3.699 10.970 1.00 97.06 310 TRP A O 1
ATOM 2354 N N . GLY A 1 311 ? -5.115 -5.684 11.392 1.00 94.50 311 GLY A N 1
ATOM 2355 C CA . GLY A 1 311 ? -3.972 -6.532 11.026 1.00 94.50 311 GLY A CA 1
ATOM 2356 C C . GLY A 1 311 ? -3.022 -6.889 12.176 1.00 94.50 311 GLY A C 1
ATOM 2357 O O . GLY A 1 311 ? -2.249 -7.832 12.043 1.00 94.50 311 GLY A O 1
ATOM 2358 N N . THR A 1 312 ? -3.108 -6.219 13.332 1.00 94.88 312 THR A N 1
ATOM 2359 C CA . THR A 1 312 ? -2.332 -6.622 14.518 1.00 94.88 312 THR A CA 1
ATOM 2360 C C . THR A 1 312 ? -3.001 -7.750 15.301 1.00 94.88 312 THR A C 1
ATOM 2362 O O . THR A 1 312 ? -4.227 -7.868 15.356 1.00 94.88 312 THR A O 1
ATOM 2365 N N . THR A 1 313 ? -2.175 -8.555 15.968 1.00 91.38 313 THR A N 1
ATOM 2366 C CA . THR A 1 313 ? -2.597 -9.555 16.956 1.00 91.38 313 THR A CA 1
ATOM 2367 C C . THR A 1 313 ? -2.280 -9.140 18.392 1.00 91.38 313 THR A C 1
ATOM 2369 O O . THR A 1 313 ? -2.699 -9.824 19.329 1.00 91.38 313 THR A O 1
ATOM 2372 N N . ASP A 1 314 ? -1.536 -8.047 18.592 1.00 92.38 314 ASP A N 1
ATOM 2373 C CA . ASP A 1 314 ? -1.173 -7.571 19.925 1.00 92.38 314 ASP A CA 1
ATOM 2374 C C . ASP A 1 314 ? -2.176 -6.534 20.436 1.00 92.38 314 ASP A C 1
ATOM 2376 O O . ASP A 1 314 ? -2.270 -5.411 19.943 1.00 92.38 314 ASP A O 1
ATOM 2380 N N . LYS A 1 315 ? -2.918 -6.934 21.467 1.00 85.00 315 LYS A N 1
ATOM 2381 C CA . LYS A 1 315 ? -3.890 -6.091 22.166 1.00 85.00 315 LYS A CA 1
ATOM 2382 C C . LYS A 1 315 ? -3.282 -5.238 23.279 1.00 85.00 315 LYS A C 1
ATOM 2384 O O . LYS A 1 315 ? -4.007 -4.469 23.886 1.00 85.00 315 LYS A O 1
ATOM 2389 N N . LYS A 1 316 ? -1.991 -5.385 23.598 1.00 96.19 316 LYS A N 1
ATOM 2390 C CA . LYS A 1 316 ? -1.323 -4.697 24.722 1.00 96.19 316 LYS A CA 1
ATOM 2391 C C . LYS A 1 316 ? -0.648 -3.387 24.315 1.00 96.19 316 LYS A C 1
ATOM 2393 O O . LYS A 1 316 ? 0.405 -3.042 24.846 1.00 96.19 316 LYS A O 1
ATOM 2398 N N . GLN A 1 317 ? -1.215 -2.698 23.332 1.00 96.31 317 GLN A N 1
ATOM 2399 C CA . GLN A 1 317 ? -0.608 -1.516 22.720 1.00 96.31 317 GLN A CA 1
ATOM 2400 C C . GLN A 1 317 ? -1.538 -0.299 22.739 1.00 96.31 317 GLN A C 1
ATOM 2402 O O . GLN A 1 317 ? -1.199 0.713 22.137 1.00 96.31 317 GLN A O 1
ATOM 2407 N N . PHE A 1 318 ? -2.697 -0.361 23.407 1.00 97.06 318 PHE A N 1
ATOM 2408 C CA . PHE A 1 318 ? -3.712 0.693 23.302 1.00 97.06 318 PHE A CA 1
ATOM 2409 C C . PHE A 1 318 ? -3.171 2.092 23.650 1.00 97.06 318 PHE A C 1
ATOM 2411 O O . PHE A 1 318 ? -3.424 3.045 22.919 1.00 97.06 318 PHE A O 1
ATOM 2418 N N . GLY A 1 319 ? -2.330 2.206 24.683 1.00 96.31 319 GLY A N 1
ATOM 2419 C CA . GLY A 1 319 ? -1.673 3.460 25.071 1.00 96.31 319 GLY A CA 1
ATOM 2420 C C . GLY A 1 319 ? -0.609 3.985 24.095 1.00 96.31 319 GLY A C 1
ATOM 2421 O O . GLY A 1 319 ? 0.103 4.923 24.440 1.00 96.31 319 GLY A O 1
ATOM 2422 N N . LYS A 1 320 ? -0.459 3.383 22.907 1.00 96.50 320 LYS A N 1
ATOM 2423 C CA . LYS A 1 320 ? 0.449 3.829 21.836 1.00 96.50 320 LYS A CA 1
ATOM 2424 C C . LYS A 1 320 ? -0.273 4.339 20.591 1.00 96.50 320 LYS A C 1
ATOM 2426 O O . LYS A 1 320 ? 0.368 4.603 19.578 1.00 96.50 320 LYS A O 1
ATOM 2431 N N . ILE A 1 321 ? -1.600 4.470 20.628 1.00 96.44 321 ILE A N 1
ATOM 2432 C CA . ILE A 1 321 ? -2.382 4.954 19.481 1.00 96.44 321 ILE A CA 1
ATOM 2433 C C . ILE A 1 321 ? -1.881 6.326 19.001 1.00 96.44 321 ILE A C 1
ATOM 2435 O O . ILE A 1 321 ? -1.735 6.524 17.798 1.00 96.44 321 ILE A O 1
ATOM 2439 N N . GLY A 1 322 ? -1.57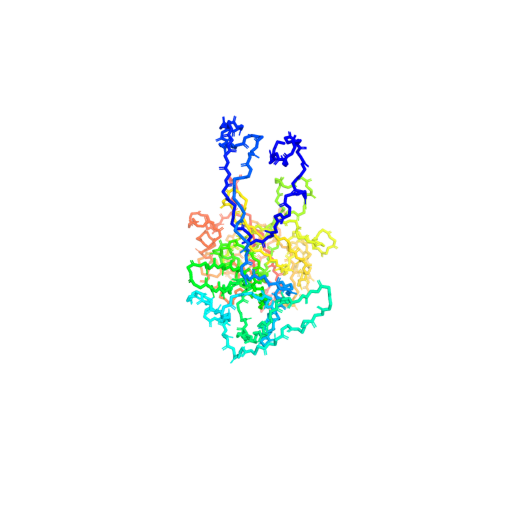9 7.246 19.917 1.00 95.06 322 GLY A N 1
ATOM 2440 C CA . GLY A 1 322 ? -1.038 8.576 19.622 1.00 95.06 322 GLY A CA 1
ATOM 2441 C C . GLY A 1 322 ? 0.300 8.519 18.881 1.00 95.06 322 GLY A C 1
ATOM 2442 O O . GLY A 1 322 ? 0.452 9.099 17.804 1.00 95.06 322 GLY A O 1
ATOM 2443 N N . GLU A 1 323 ? 1.244 7.749 19.426 1.00 95.50 323 GLU A N 1
ATOM 2444 C CA . GLU A 1 323 ? 2.576 7.530 18.849 1.00 95.50 323 GLU A CA 1
ATOM 2445 C C . GLU A 1 323 ? 2.475 6.939 17.436 1.00 95.50 323 GLU A C 1
ATOM 2447 O O . GLU A 1 323 ? 2.977 7.521 16.477 1.00 95.50 323 GLU A O 1
ATOM 2452 N N . VAL A 1 324 ? 1.762 5.820 17.291 1.00 95.56 324 VAL A N 1
ATOM 2453 C CA . VAL A 1 324 ? 1.686 5.062 16.035 1.00 95.56 324 VAL A CA 1
ATOM 2454 C C . VAL A 1 324 ? 0.942 5.834 14.947 1.00 95.56 324 VAL A C 1
ATOM 2456 O O . VAL A 1 324 ? 1.373 5.879 13.797 1.00 95.56 324 VAL A O 1
ATOM 2459 N N . HIS A 1 325 ? -0.193 6.451 15.283 1.00 94.50 325 HIS A N 1
ATOM 2460 C CA . HIS A 1 325 ? -1.100 7.000 14.269 1.00 94.50 325 HIS A CA 1
ATOM 2461 C C . HIS A 1 325 ? -0.930 8.480 13.989 1.00 94.50 325 HIS A C 1
ATOM 2463 O O . HIS A 1 325 ? -1.458 8.962 12.979 1.00 94.50 325 HIS A O 1
ATOM 2469 N N . TYR A 1 326 ? -0.251 9.194 14.882 1.00 92.38 326 TYR A N 1
ATOM 2470 C CA . TYR A 1 326 ? -0.104 10.641 14.809 1.00 92.38 326 TYR A CA 1
ATOM 2471 C C . TYR A 1 326 ? 1.331 11.120 15.044 1.00 92.38 326 TYR A C 1
ATOM 2473 O O . TYR A 1 326 ? 1.583 12.310 14.861 1.00 92.38 326 TYR A O 1
ATOM 2481 N N . GLY A 1 327 ? 2.260 10.229 15.417 1.00 93.38 327 GLY A N 1
ATOM 2482 C CA . GLY A 1 327 ? 3.626 10.604 15.787 1.00 93.38 327 GLY A CA 1
ATOM 2483 C C . GLY A 1 327 ? 3.686 11.459 17.055 1.00 93.38 327 GLY A C 1
ATOM 2484 O O . GLY A 1 327 ? 4.647 12.201 17.239 1.00 93.38 327 GLY A O 1
ATOM 2485 N N . ASP A 1 328 ? 2.640 11.415 17.885 1.00 92.94 328 ASP A N 1
ATOM 2486 C CA . ASP A 1 328 ? 2.458 12.311 19.025 1.00 92.94 328 ASP A CA 1
ATOM 2487 C C . ASP A 1 328 ? 1.731 11.582 20.160 1.00 92.94 328 ASP A C 1
ATOM 2489 O O . ASP A 1 328 ? 0.522 11.345 20.108 1.00 92.94 328 ASP A O 1
ATOM 2493 N N . GLU A 1 329 ? 2.473 11.231 21.210 1.00 89.94 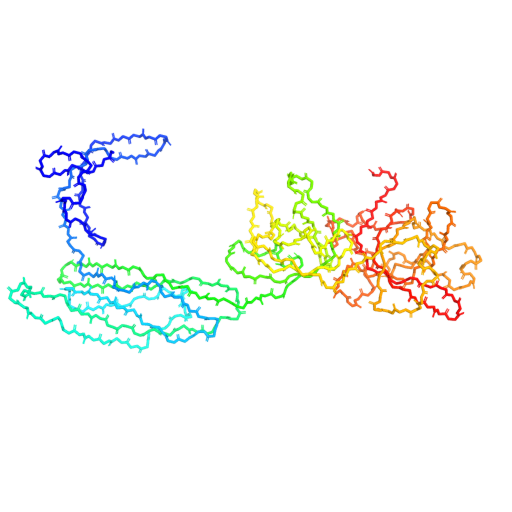329 GLU A N 1
ATOM 2494 C CA . GLU A 1 329 ? 1.944 10.544 22.394 1.00 89.94 329 GLU A CA 1
ATOM 2495 C C . GLU A 1 329 ? 0.849 11.345 23.116 1.00 89.94 329 GLU A C 1
ATOM 2497 O O . GLU A 1 329 ? 0.022 10.760 23.817 1.00 89.94 329 GLU A O 1
ATOM 2502 N N . THR A 1 330 ? 0.798 12.670 22.937 1.00 90.19 330 THR A N 1
ATOM 2503 C CA . THR A 1 330 ? -0.239 13.515 23.551 1.00 90.19 330 THR A CA 1
ATOM 2504 C C . THR A 1 330 ? -1.609 13.342 22.893 1.00 90.19 330 THR A C 1
ATOM 2506 O O . THR A 1 330 ? -2.624 13.678 23.500 1.00 90.19 330 THR A O 1
ATOM 2509 N N . LYS A 1 331 ? -1.649 12.738 21.696 1.00 93.50 331 LYS A N 1
ATOM 2510 C CA . LYS A 1 331 ? -2.865 12.337 20.968 1.00 93.50 331 LYS A CA 1
ATOM 2511 C C . LYS A 1 331 ? -3.281 10.896 21.253 1.00 93.50 331 LYS A C 1
ATOM 2513 O O . LYS A 1 331 ? -3.966 10.264 20.448 1.00 93.50 331 LYS A O 1
ATOM 2518 N N . ASN A 1 332 ? -2.805 10.329 22.358 1.00 94.81 332 ASN A N 1
ATOM 2519 C CA . ASN A 1 332 ? -3.342 9.076 22.856 1.00 94.81 332 ASN A CA 1
ATOM 2520 C C . ASN A 1 332 ? -4.797 9.251 23.291 1.00 94.81 332 ASN A C 1
ATOM 2522 O O . ASN A 1 332 ? -5.185 10.291 23.820 1.00 94.81 332 ASN A O 1
ATOM 2526 N N . VAL A 1 333 ? -5.562 8.177 23.112 1.00 96.25 333 VAL A N 1
ATOM 2527 C CA . VAL A 1 333 ? -6.954 8.110 23.544 1.00 96.25 333 VAL A CA 1
ATOM 2528 C C . VAL A 1 333 ? -7.031 8.273 25.063 1.00 96.25 333 VAL A C 1
ATOM 2530 O O . VAL A 1 333 ? -6.328 7.580 25.804 1.00 96.25 333 VAL A O 1
ATOM 2533 N N . LYS A 1 334 ? -7.914 9.154 25.528 1.00 96.19 334 LYS A N 1
ATOM 2534 C CA . LYS A 1 334 ? -8.142 9.451 26.949 1.00 96.19 334 LYS A CA 1
ATOM 2535 C C . LYS A 1 334 ? -9.621 9.340 27.320 1.00 96.19 334 LYS A C 1
ATOM 2537 O O . LYS A 1 334 ? -10.503 9.203 26.473 1.00 96.19 334 LYS A O 1
ATOM 2542 N N . GLU A 1 335 ? -9.891 9.382 28.621 1.00 97.50 335 GLU A N 1
ATOM 2543 C CA . GLU A 1 335 ? -11.258 9.468 29.135 1.00 97.50 335 GLU A CA 1
ATOM 2544 C C . GLU A 1 335 ? -11.992 10.680 28.549 1.00 97.50 335 GLU A C 1
ATOM 2546 O O . GLU A 1 335 ? -11.422 11.763 28.420 1.00 97.50 335 GLU A O 1
ATOM 2551 N N . GLY A 1 336 ? -13.265 10.494 28.208 1.00 97.50 336 GLY A N 1
ATOM 2552 C CA . GLY A 1 336 ? -14.116 11.525 27.627 1.00 97.50 336 GLY A CA 1
ATOM 2553 C C . GLY A 1 336 ? -13.987 11.684 26.112 1.00 97.50 336 GLY A C 1
ATOM 2554 O O . GLY A 1 336 ? -14.857 12.319 25.519 1.00 97.50 336 GLY A O 1
ATOM 2555 N N . ASP A 1 337 ? -12.976 11.096 25.465 1.00 98.31 337 ASP A N 1
ATOM 2556 C CA . ASP A 1 337 ? -12.890 11.101 24.003 1.00 98.31 337 ASP A CA 1
ATOM 2557 C C . ASP A 1 337 ? -14.070 10.353 23.375 1.00 98.31 337 ASP A C 1
ATOM 2559 O O . ASP A 1 337 ? -14.527 9.326 23.885 1.00 98.31 337 ASP A O 1
ATOM 2563 N N . ASN A 1 338 ? -14.520 10.836 22.216 1.00 97.94 338 ASN A N 1
ATOM 2564 C CA . ASN A 1 338 ? -15.406 10.077 21.344 1.00 97.94 338 ASN A CA 1
ATOM 2565 C C . ASN A 1 338 ? -14.563 9.194 20.427 1.00 97.94 338 ASN A C 1
ATOM 2567 O O . ASN A 1 338 ? -13.911 9.688 19.503 1.00 97.94 338 ASN A O 1
ATOM 2571 N N . ILE A 1 339 ? -14.586 7.888 20.668 1.00 98.12 339 ILE A N 1
ATOM 2572 C CA . ILE A 1 339 ? -13.871 6.892 19.870 1.00 98.12 339 ILE A CA 1
ATOM 2573 C C . ILE A 1 339 ? -14.810 6.260 18.845 1.00 98.12 339 ILE A C 1
ATOM 2575 O O . ILE A 1 339 ? -15.988 6.040 19.109 1.00 98.12 339 ILE A O 1
ATOM 2579 N N . THR A 1 340 ? -14.278 5.958 17.665 1.00 98.06 340 THR A N 1
ATOM 2580 C CA . THR A 1 340 ? -14.921 5.114 16.658 1.00 98.06 340 THR A CA 1
ATOM 2581 C C . THR A 1 340 ? -14.038 3.906 16.384 1.00 98.06 340 THR A C 1
ATOM 2583 O O . THR A 1 340 ? -12.823 4.028 16.189 1.00 98.06 340 THR A O 1
ATOM 2586 N N . MET A 1 341 ? -14.650 2.728 16.368 1.00 98.12 341 MET A N 1
ATOM 2587 C CA . MET A 1 341 ? -13.966 1.455 16.168 1.00 98.12 341 MET A CA 1
ATOM 2588 C C . MET A 1 341 ? -14.844 0.497 15.372 1.00 98.12 341 MET A C 1
ATOM 2590 O O . MET A 1 341 ? -16.071 0.605 15.387 1.00 98.12 341 MET A O 1
ATOM 2594 N N . ILE A 1 342 ? -14.214 -0.479 14.727 1.00 98.19 342 ILE A N 1
ATOM 2595 C CA . ILE A 1 342 ? -14.933 -1.674 14.284 1.00 98.19 342 ILE A CA 1
ATOM 2596 C C . ILE A 1 342 ? -14.818 -2.727 15.381 1.00 98.19 342 ILE A C 1
ATOM 2598 O O . ILE A 1 342 ? -13.720 -2.988 15.862 1.00 98.19 342 ILE A O 1
ATOM 2602 N N . ALA A 1 343 ? -15.927 -3.313 15.807 1.00 98.31 343 ALA A N 1
ATOM 2603 C CA . ALA A 1 343 ? -15.954 -4.251 16.921 1.00 98.31 343 ALA A CA 1
ATOM 2604 C C . ALA A 1 343 ? -16.766 -5.493 16.585 1.00 98.31 343 ALA A C 1
ATOM 2606 O O . ALA A 1 343 ? -17.750 -5.428 15.849 1.00 98.31 343 ALA A O 1
ATOM 2607 N N . TYR A 1 344 ? -16.359 -6.621 17.154 1.00 98.38 344 TYR A N 1
ATOM 2608 C CA . TYR A 1 344 ? -17.194 -7.811 17.209 1.00 98.38 344 TYR A CA 1
ATOM 2609 C C . TYR A 1 344 ? -17.786 -7.965 18.604 1.00 98.38 344 TYR A C 1
ATOM 2611 O O . TYR A 1 344 ? -17.195 -7.527 19.597 1.00 98.38 344 TYR A O 1
ATOM 2619 N N . LYS A 1 345 ? -18.954 -8.602 18.672 1.00 98.62 345 LYS A N 1
ATOM 2620 C CA . LYS A 1 345 ? -19.627 -8.884 19.934 1.00 98.62 345 LYS A CA 1
ATOM 2621 C C . LYS A 1 345 ? -19.215 -10.245 20.475 1.00 98.62 345 LYS A C 1
ATOM 2623 O O . LYS A 1 345 ? -19.135 -11.228 19.737 1.00 98.62 345 LYS A O 1
ATOM 2628 N N . THR A 1 346 ? -19.012 -10.299 21.781 1.00 98.19 346 THR A N 1
ATOM 2629 C CA . THR A 1 346 ? -18.876 -11.532 22.551 1.00 98.19 346 THR A CA 1
ATOM 2630 C C . THR A 1 346 ? -19.578 -11.369 23.896 1.00 98.19 346 THR A C 1
ATOM 2632 O O . THR A 1 346 ? -19.951 -10.262 24.283 1.00 98.19 346 THR A O 1
ATOM 2635 N N . SER A 1 347 ? -19.760 -12.468 24.620 1.00 97.19 347 SER A N 1
ATOM 2636 C CA . SER A 1 347 ? -20.248 -12.434 25.994 1.00 97.19 347 SER A CA 1
ATOM 2637 C C . SER A 1 347 ? -19.375 -13.312 26.885 1.00 97.19 347 SER A C 1
ATOM 2639 O O . SER A 1 347 ? -19.043 -14.447 26.533 1.00 97.19 347 SER A O 1
ATOM 2641 N N . TYR A 1 348 ? -19.024 -12.821 28.070 1.00 95.25 348 TYR A N 1
ATOM 2642 C CA . TYR A 1 348 ? -18.248 -13.569 29.054 1.00 95.25 348 TYR A CA 1
ATOM 2643 C C . TYR A 1 348 ? -18.983 -13.607 30.389 1.00 95.25 348 TYR A C 1
ATOM 2645 O O . TYR A 1 348 ? -19.234 -12.588 31.021 1.00 95.25 348 TYR A O 1
ATOM 2653 N N . LYS A 1 349 ? -19.353 -14.815 30.836 1.00 93.56 349 LYS A N 1
ATOM 2654 C CA . LYS A 1 349 ? -20.103 -15.031 32.090 1.00 93.56 349 LYS A CA 1
ATOM 2655 C C . LYS A 1 349 ? -21.382 -14.178 32.203 1.00 93.56 349 LYS A C 1
ATOM 2657 O O . LYS A 1 349 ? -21.750 -13.759 33.294 1.00 93.56 349 LYS A O 1
ATOM 2662 N N . GLY A 1 350 ? -22.059 -13.947 31.078 1.00 91.88 350 GLY A N 1
ATOM 2663 C CA . GLY A 1 350 ? -23.284 -13.145 31.010 1.00 91.88 350 GLY A CA 1
ATOM 2664 C C . GLY A 1 350 ? -23.060 -11.638 30.855 1.00 91.88 350 GLY A C 1
ATOM 2665 O O . GLY A 1 350 ? -24.029 -10.926 30.615 1.00 91.88 350 GLY A O 1
ATOM 2666 N N . LEU A 1 351 ? -21.816 -11.154 30.935 1.00 96.50 351 LEU A N 1
ATOM 2667 C CA . LEU A 1 351 ? -21.459 -9.784 30.577 1.00 96.50 351 LEU A CA 1
ATOM 2668 C C . LEU A 1 351 ? -21.346 -9.673 29.054 1.00 96.50 351 LEU A C 1
ATOM 2670 O O . LEU A 1 351 ? -20.626 -10.461 28.445 1.00 96.50 351 LEU A O 1
ATOM 2674 N N . ILE A 1 352 ? -22.052 -8.715 28.453 1.00 98.06 352 ILE A N 1
ATOM 2675 C CA . ILE A 1 352 ? -21.918 -8.390 27.029 1.00 98.06 352 ILE A CA 1
ATOM 2676 C C . ILE A 1 352 ? -20.670 -7.526 26.841 1.00 98.06 352 ILE A C 1
ATOM 2678 O O . ILE A 1 352 ? -20.494 -6.530 27.542 1.00 98.06 352 ILE A O 1
ATOM 2682 N N . GLU A 1 353 ? -19.822 -7.903 25.887 1.00 98.44 353 GLU A N 1
ATOM 2683 C CA . GLU A 1 353 ? -18.534 -7.265 25.629 1.00 98.44 353 GLU A CA 1
ATOM 2684 C C . GLU A 1 353 ? -18.376 -6.946 24.135 1.00 98.44 353 GLU A C 1
ATOM 2686 O O . GLU A 1 353 ? -18.719 -7.746 23.257 1.00 98.44 353 GLU A O 1
ATOM 2691 N N . GLY A 1 354 ? -17.812 -5.778 23.836 1.00 98.44 354 GLY A N 1
ATOM 2692 C CA . GLY A 1 354 ? -17.248 -5.466 22.525 1.00 98.44 354 GLY A CA 1
ATOM 2693 C C . GLY A 1 354 ? -15.731 -5.630 22.538 1.00 98.44 354 GLY A C 1
ATOM 2694 O O . GLY A 1 354 ? -15.076 -5.229 23.497 1.00 98.44 354 GLY A O 1
ATOM 2695 N N . VAL A 1 355 ? -15.154 -6.177 21.468 1.00 98.38 355 VAL A N 1
ATOM 2696 C CA . VAL A 1 355 ? -13.697 -6.154 21.249 1.00 98.38 355 VAL A CA 1
ATOM 2697 C C . VAL A 1 355 ? -13.421 -5.450 19.930 1.00 98.38 355 VAL A C 1
ATOM 2699 O O . VAL A 1 355 ? -13.937 -5.854 18.884 1.00 98.38 355 VAL A O 1
ATOM 2702 N N . GLY A 1 356 ? -12.639 -4.373 19.994 1.00 97.50 356 GLY A N 1
ATOM 2703 C CA . GLY A 1 356 ? -12.530 -3.399 18.909 1.00 97.50 356 GLY A CA 1
ATOM 2704 C C . GLY A 1 356 ? -11.196 -3.399 18.167 1.00 97.50 356 GLY A C 1
ATOM 2705 O O . GLY A 1 356 ? -10.168 -3.813 18.693 1.00 97.50 356 GLY A O 1
ATOM 2706 N N . TYR A 1 357 ? -11.200 -2.841 16.963 1.00 98.19 357 TYR A N 1
ATOM 2707 C CA . TYR A 1 357 ? -10.034 -2.316 16.260 1.00 98.19 357 TYR A CA 1
ATOM 2708 C C . TYR A 1 357 ? -10.203 -0.807 16.117 1.00 98.19 357 TYR A C 1
ATOM 2710 O O . TYR A 1 357 ? -11.218 -0.331 15.598 1.00 98.19 357 TYR A O 1
ATOM 2718 N N . TYR A 1 358 ? -9.211 -0.059 16.588 1.00 97.88 358 TYR A N 1
ATOM 2719 C CA . TYR A 1 358 ? -9.199 1.394 16.533 1.00 97.88 358 TYR A CA 1
ATOM 2720 C C . TYR A 1 358 ? -9.320 1.898 15.088 1.00 97.88 358 TYR A C 1
ATOM 2722 O O . TYR A 1 358 ? -8.595 1.446 14.200 1.00 97.88 358 TYR A O 1
ATOM 2730 N N . MET A 1 359 ? -10.216 2.866 14.868 1.00 96.94 359 MET A N 1
ATOM 2731 C CA . MET A 1 359 ? -10.354 3.572 13.593 1.00 96.94 359 MET A CA 1
ATOM 2732 C C . MET A 1 359 ? -9.972 5.046 13.752 1.00 96.94 359 MET A C 1
ATOM 2734 O O . MET A 1 359 ? -9.080 5.546 13.059 1.00 96.94 359 MET A O 1
ATOM 2738 N N . SER A 1 360 ? -10.627 5.745 14.679 1.00 96.38 360 SER A N 1
ATOM 2739 C CA . SER A 1 360 ? -10.398 7.162 14.965 1.00 96.38 360 SER A CA 1
ATOM 2740 C C . SER A 1 360 ? -10.906 7.535 16.357 1.00 96.38 360 SER A C 1
ATOM 2742 O O . SER A 1 360 ? -11.696 6.811 16.959 1.00 96.38 360 SER A O 1
ATOM 2744 N N . HIS A 1 361 ? -10.472 8.682 16.870 1.00 96.38 361 HIS A N 1
ATOM 2745 C CA . HIS A 1 361 ? -11.085 9.327 18.026 1.00 96.38 361 HIS A CA 1
ATOM 2746 C C . HIS A 1 361 ? -11.057 10.847 17.849 1.00 96.38 361 HIS A C 1
ATOM 2748 O O . HIS A 1 361 ? -10.364 11.357 16.962 1.00 96.38 361 HIS A O 1
ATOM 2754 N N . ARG A 1 362 ? -11.842 11.547 18.668 1.00 94.69 362 ARG A N 1
ATOM 2755 C CA . ARG A 1 362 ? -11.818 13.004 18.814 1.00 94.69 362 ARG A CA 1
ATOM 2756 C C . ARG A 1 362 ? -11.964 13.366 20.279 1.00 94.69 362 ARG A C 1
ATOM 2758 O O . ARG A 1 362 ? -12.833 12.810 20.958 1.00 94.69 362 ARG A O 1
ATOM 2765 N N . SER A 1 363 ? -11.164 14.320 20.735 1.00 92.25 363 SER A N 1
ATOM 2766 C CA . SER A 1 363 ? -11.370 14.913 22.049 1.00 92.25 363 SER A CA 1
ATOM 2767 C C . SER A 1 363 ? -12.543 15.899 22.033 1.00 92.25 363 SER A C 1
ATOM 2769 O O . SER A 1 363 ? -12.779 16.536 21.013 1.00 92.25 363 SER A O 1
ATOM 2771 N N . PRO A 1 364 ? -13.274 16.081 23.149 1.00 81.25 364 PRO A N 1
ATOM 2772 C CA . PRO A 1 36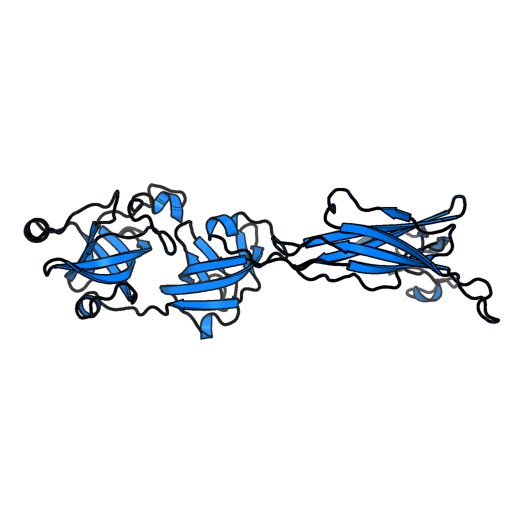4 ? -14.402 17.020 23.225 1.00 81.25 364 PRO A CA 1
ATOM 2773 C C . PRO A 1 364 ? -14.059 18.491 22.927 1.00 81.25 364 PRO A C 1
ATOM 2775 O O . PRO A 1 364 ? -14.962 19.286 22.686 1.00 81.25 364 PRO A O 1
ATOM 2778 N N . GLU A 1 365 ? -12.776 18.853 22.990 1.00 66.88 365 GLU A N 1
ATOM 2779 C CA . GLU A 1 365 ? -12.261 20.218 22.804 1.00 66.88 365 GLU A CA 1
ATOM 2780 C C . GLU A 1 365 ? -11.621 20.453 21.415 1.00 66.88 365 GLU A C 1
ATOM 2782 O O . GLU A 1 365 ? -11.144 21.558 21.154 1.00 66.88 365 GLU A O 1
ATOM 2787 N N . GLU A 1 366 ? -11.613 19.441 20.534 1.00 54.50 366 GLU A N 1
ATOM 2788 C CA . GLU A 1 366 ? -11.148 19.507 19.132 1.00 54.50 366 GLU A CA 1
ATOM 2789 C C . GLU A 1 366 ? -12.321 19.590 18.146 1.00 54.50 366 GLU A C 1
ATOM 2791 O O . GLU A 1 366 ? -12.205 20.364 17.164 1.00 54.50 366 GLU A O 1
#

pLDDT: mean 93.86, std 5.82, range [54.5, 98.75]

Radius of gyration: 32.13 Å; chains: 1; bounding box: 68×48×98 Å